Protein AF-A0AAD9MVM0-F1 (afdb_monomer_lite)

Foldseek 3Di:
DDDPDDQDVQVCVVVVLVVVPDDPVVVVVVVVVVVPDDPDDDDPRPPVQWDKAWQFKAQAQPDALLDFPVCQQAWDDDPVHTIHHHPVVVCCVCPVPPFHKKKKKKFWFAQDQDPNDRHDDIDIDMWIPVDIDDQDQCPQLPPADKAHPDPVRQRECDPDRLCVLQSAIGSHYPHTQFGQSAREPDFFDPDQPPDPNDRPRRSNAGGRCRPQNRGTHTNMMTMIMTGD

Organism: NCBI:txid53620

InterPro domains:
  IPR002181 Fibrinogen, alpha/beta/gamma chain, C-terminal globular domain [PF00147] (54-228)
  IPR002181 Fibrinogen, alpha/beta/gamma chain, C-terminal globular domain [PS51406] (1-228)
  IPR002181 Fibrinogen, alpha/beta/gamma chain, C-terminal globular domain [SM00186] (22-228)
  IPR014716 Fibrinogen, alpha/beta/gamma chain, C-terminal globular, subdomain 1 [G3DSA:3.90.215.10] (50-228)
  IPR036056 Fibrinogen-like, C-terminal [SSF56496] (54-227)
  IPR050373 Fibrinogen C-terminal domain-containing protein [PTHR19143] (51-227)

pLDDT: mean 72.7, std 20.44, range [27.19, 97.56]

Secondary structure (DSSP, 8-state):
----PPPPHHHHHHHHHHHHS--HHHHHHHHHHGGGS-S-PPPTTSGGGSPPEEEEEESSSSS----BHHHHHS-EE-TTSSEE--HHHHHHHHHTT---EEEEEEEEEPPEEETTEEESPPPEEEEEETS--SS---GGGTTPPPB-BSGGG--SSSSS-HHHHHT--B--BSB-SEETTSBTT-PPPSS--EETTEE-----B-EEHHHH-SS--EEEEEEEEEE-

Radius of gyration: 20.1 Å; chains: 1; bounding box: 71×42×37 Å

Sequence (228 aa):
MDQTEDVSPTVTVFLHWINSNRTRQDKKKRLRSQKRLCNTCPSTRNHLIFTIEVILRRIDDSVTFDRSWKDYLSMFGSLNGNLWMGLEFIHKVTTQMGLDYEMRIDMRSFPRLINNSFIGPIEEGYAKYRNFSVGDSMEKNNGMEFTANGTEYDHDLTSINCAEVFRAPWWYAVGSESRPTGQYGIAVPDQEGYLDGVYTTFQGGIMWKTYLGNDEHPRILEMKIRPQ

Structure (mmCIF, N/CA/C/O backbone):
data_AF-A0AAD9MVM0-F1
#
_entry.id   AF-A0AAD9MVM0-F1
#
loop_
_atom_site.group_PDB
_atom_site.id
_atom_site.type_symbol
_atom_site.label_atom_id
_atom_site.label_alt_id
_atom_site.label_comp_id
_atom_site.label_asym_id
_atom_site.label_entity_id
_atom_site.label_seq_id
_atom_site.pdbx_PDB_ins_code
_atom_site.Cartn_x
_atom_site.Cartn_y
_atom_site.Cartn_z
_atom_site.occupancy
_atom_site.B_iso_or_equiv
_atom_site.auth_seq_id
_atom_site.auth_comp_id
_atom_site.auth_asym_id
_atom_site.auth_atom_id
_atom_site.pdbx_PDB_model_num
ATOM 1 N N . MET A 1 1 ? -49.361 1.025 17.595 1.00 32.22 1 MET A N 1
ATOM 2 C CA . MET A 1 1 ? -48.026 1.607 17.831 1.00 32.22 1 MET A CA 1
ATOM 3 C C . MET A 1 1 ? -47.056 0.770 17.036 1.00 32.22 1 MET A C 1
ATOM 5 O O . MET A 1 1 ? -46.708 -0.318 17.467 1.00 32.22 1 MET A O 1
ATOM 9 N N . ASP A 1 2 ? -46.775 1.224 15.823 1.00 30.77 2 ASP A N 1
ATOM 10 C CA . ASP A 1 2 ? -45.840 0.589 14.902 1.00 30.77 2 ASP A CA 1
ATOM 11 C C . ASP A 1 2 ? -44.467 1.210 15.180 1.00 30.77 2 ASP A C 1
ATOM 13 O O . ASP A 1 2 ? -44.308 2.425 15.049 1.00 30.77 2 ASP A O 1
ATOM 17 N N . GLN A 1 3 ? -43.528 0.421 15.703 1.00 27.19 3 GLN A N 1
ATOM 18 C CA . GLN A 1 3 ? -42.155 0.870 15.918 1.00 27.19 3 GLN A CA 1
ATOM 19 C C . GLN A 1 3 ? -41.356 0.521 14.667 1.00 27.19 3 GLN A C 1
ATOM 21 O O . GLN A 1 3 ? -40.877 -0.598 14.498 1.00 27.19 3 GLN A O 1
ATOM 26 N N . THR A 1 4 ? -41.215 1.502 13.783 1.00 29.30 4 THR A N 1
ATOM 27 C CA . THR A 1 4 ? -40.168 1.519 12.765 1.00 29.30 4 THR A CA 1
ATOM 28 C C . THR A 1 4 ? -38.815 1.558 13.481 1.00 29.30 4 THR A C 1
ATOM 30 O O . THR A 1 4 ? -38.376 2.620 13.916 1.00 29.30 4 THR A O 1
ATOM 33 N N . GLU A 1 5 ? -38.185 0.397 13.677 1.00 33.38 5 GLU A N 1
ATOM 34 C CA . GLU A 1 5 ? -36.827 0.311 14.222 1.00 33.38 5 GLU A CA 1
ATOM 35 C C . GLU A 1 5 ? -35.822 0.856 13.200 1.00 33.38 5 GLU A C 1
ATOM 37 O O . GLU A 1 5 ? -35.669 0.327 12.095 1.00 33.38 5 GLU A O 1
ATOM 42 N N . ASP A 1 6 ? -35.154 1.932 13.602 1.00 30.81 6 ASP A N 1
ATOM 43 C CA . ASP A 1 6 ? -34.184 2.689 12.826 1.00 30.81 6 ASP A CA 1
ATOM 44 C C . ASP A 1 6 ? -32.970 1.814 12.465 1.00 30.81 6 ASP A C 1
ATOM 46 O O . ASP A 1 6 ? -32.315 1.207 13.319 1.00 30.81 6 ASP A O 1
ATOM 50 N N . VAL A 1 7 ? -32.677 1.709 11.170 1.00 35.12 7 VAL A N 1
ATOM 51 C CA . VAL A 1 7 ? -31.516 0.969 10.669 1.00 35.12 7 VAL A CA 1
ATOM 52 C C . VAL A 1 7 ? -30.267 1.770 11.021 1.00 35.12 7 VAL A C 1
ATOM 54 O O . VAL A 1 7 ? -30.140 2.919 10.609 1.00 35.12 7 VAL A O 1
ATOM 57 N N . SER A 1 8 ? -29.311 1.162 11.732 1.00 38.28 8 SER A N 1
ATOM 58 C CA . SER A 1 8 ? -28.020 1.805 12.007 1.00 38.28 8 SER A CA 1
ATOM 59 C C . SER A 1 8 ? -27.387 2.305 10.691 1.00 38.28 8 SER A C 1
ATOM 61 O O . SER A 1 8 ? -27.177 1.489 9.780 1.00 38.28 8 SER A O 1
ATOM 63 N N . PRO A 1 9 ? -27.058 3.610 10.563 1.00 41.50 9 PRO A N 1
ATOM 64 C CA . PRO A 1 9 ? -26.490 4.197 9.341 1.00 41.50 9 PRO A CA 1
ATOM 65 C C . PRO A 1 9 ? -25.257 3.432 8.822 1.00 41.50 9 PRO A C 1
ATOM 67 O O . PRO A 1 9 ? -25.002 3.360 7.620 1.00 41.50 9 PRO A O 1
ATOM 70 N N . THR A 1 10 ? -24.546 2.789 9.747 1.00 44.53 10 THR A N 1
ATOM 71 C CA . THR A 1 10 ? -23.327 1.987 9.612 1.00 44.53 10 THR A CA 1
ATOM 72 C C . THR A 1 10 ? -23.457 0.807 8.639 1.00 44.53 10 THR A C 1
ATOM 74 O O . THR A 1 10 ? -22.593 0.6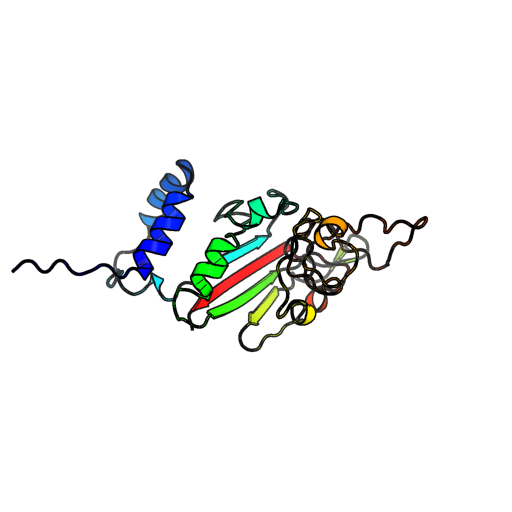00 7.788 1.00 44.53 10 THR A O 1
ATOM 77 N N . VAL A 1 11 ? -24.551 0.041 8.713 1.00 42.47 11 VAL A N 1
ATOM 78 C CA . VAL A 1 11 ? -24.767 -1.159 7.875 1.00 42.47 11 VAL A CA 1
ATOM 79 C C . VAL A 1 11 ? -25.263 -0.777 6.483 1.00 42.47 11 VAL A C 1
ATOM 81 O O . VAL A 1 11 ? -24.893 -1.395 5.478 1.00 42.47 11 VAL A O 1
ATOM 84 N N . THR A 1 12 ? -26.075 0.277 6.423 1.00 45.50 12 THR A N 1
ATOM 85 C CA . THR A 1 12 ? -26.636 0.790 5.178 1.00 45.50 12 THR A CA 1
ATOM 86 C C . THR A 1 12 ? -25.529 1.316 4.276 1.00 45.50 12 THR A C 1
ATOM 88 O O . THR A 1 12 ? -25.517 0.973 3.103 1.00 45.50 12 THR A O 1
ATOM 91 N N . VAL A 1 13 ? -24.545 2.051 4.800 1.00 51.22 13 VAL A N 1
ATOM 92 C CA . VAL A 1 13 ? -23.475 2.658 3.990 1.00 51.22 13 VAL A CA 1
ATOM 93 C C . VAL A 1 13 ? -22.556 1.625 3.329 1.00 51.22 13 VAL A C 1
ATOM 95 O O . VAL A 1 13 ? -22.299 1.737 2.131 1.00 51.22 13 VAL A O 1
ATOM 98 N N . PHE A 1 14 ? -22.093 0.607 4.060 1.00 49.62 14 PHE A N 1
ATOM 99 C CA . PHE A 1 14 ? -21.194 -0.419 3.515 1.00 49.62 14 PHE A CA 1
ATOM 100 C C . PHE A 1 14 ? -21.884 -1.266 2.438 1.00 49.62 14 PHE A C 1
ATOM 102 O O . PHE A 1 14 ? -21.369 -1.439 1.331 1.00 49.62 14 PHE A O 1
ATOM 109 N N . LEU A 1 15 ? -23.100 -1.745 2.719 1.00 49.34 15 LEU A N 1
ATOM 110 C CA . LEU A 1 15 ? -23.877 -2.508 1.745 1.00 49.34 15 LEU A CA 1
ATOM 111 C C . LEU A 1 15 ? -24.325 -1.640 0.567 1.00 49.34 15 LEU A C 1
ATOM 113 O O . LEU A 1 15 ? -24.348 -2.134 -0.558 1.00 49.34 15 LEU A O 1
ATOM 117 N N . HIS A 1 16 ? -24.661 -0.368 0.789 1.00 50.88 16 HIS A N 1
ATOM 118 C CA . HIS A 1 16 ? -25.059 0.556 -0.270 1.00 50.88 16 HIS A CA 1
ATOM 119 C C . HIS A 1 16 ? -23.887 0.884 -1.199 1.00 50.88 16 HIS A C 1
ATOM 121 O O . HIS A 1 16 ? -24.051 0.738 -2.405 1.00 50.88 16 HIS A O 1
ATOM 127 N N . TRP A 1 17 ? -22.700 1.195 -0.666 1.00 53.53 17 TRP A N 1
ATOM 128 C CA . TRP A 1 17 ? -21.491 1.468 -1.456 1.00 53.53 17 TRP A CA 1
ATOM 129 C C . TRP A 1 17 ? -21.030 0.237 -2.256 1.00 53.53 17 TRP A C 1
ATOM 131 O O . TRP A 1 17 ? -20.756 0.306 -3.455 1.00 53.53 17 TRP A O 1
ATOM 141 N N . ILE A 1 18 ? -21.048 -0.947 -1.633 1.00 50.97 18 ILE A N 1
ATOM 142 C CA . ILE A 1 18 ? -20.772 -2.206 -2.337 1.00 50.97 18 ILE A CA 1
ATOM 143 C C . ILE A 1 18 ? -21.817 -2.469 -3.432 1.00 50.97 18 ILE A C 1
ATOM 145 O O . ILE A 1 18 ? -21.496 -3.013 -4.488 1.00 50.97 18 ILE A O 1
ATOM 149 N N . ASN A 1 19 ? -23.087 -2.138 -3.197 1.00 50.22 19 ASN A N 1
ATOM 150 C CA . ASN A 1 19 ? -24.153 -2.388 -4.166 1.00 50.22 19 ASN A CA 1
ATOM 151 C C . ASN A 1 19 ? -24.208 -1.353 -5.298 1.00 50.22 19 ASN A C 1
ATOM 153 O O . ASN A 1 19 ? -24.662 -1.721 -6.393 1.00 50.22 19 ASN A O 1
ATOM 157 N N . SER A 1 20 ? -23.743 -0.122 -5.059 1.00 51.06 20 SER A N 1
ATOM 158 C CA . SER A 1 20 ? -23.632 0.950 -6.052 1.00 51.06 20 SER A CA 1
ATOM 159 C C . SER A 1 20 ? -22.469 0.724 -7.019 1.00 51.06 20 SER A C 1
ATOM 161 O O . SER A 1 20 ? -22.615 1.029 -8.196 1.00 51.06 20 SER A O 1
ATOM 163 N N . ASN A 1 21 ? -21.383 0.079 -6.574 1.00 49.81 21 ASN A N 1
ATOM 164 C CA . ASN A 1 21 ? -20.181 -0.164 -7.389 1.00 49.81 21 ASN A CA 1
ATOM 165 C C . ASN A 1 21 ? -20.103 -1.567 -8.033 1.00 49.81 21 ASN A C 1
ATOM 167 O O . ASN A 1 21 ? -19.068 -1.961 -8.566 1.00 49.81 21 ASN A O 1
ATOM 171 N N . ARG A 1 22 ? -21.187 -2.359 -8.007 1.00 57.56 22 ARG A N 1
ATOM 172 C CA . ARG A 1 22 ? -21.218 -3.731 -8.560 1.00 57.56 22 ARG A CA 1
ATOM 173 C C . ARG A 1 22 ? -21.711 -3.807 -10.001 1.00 57.56 22 ARG A C 1
ATOM 175 O O . ARG A 1 22 ? -22.807 -3.336 -10.315 1.00 57.56 22 ARG A O 1
ATOM 182 N N . THR A 1 23 ? -21.025 -4.609 -10.817 1.00 53.62 23 THR A N 1
ATOM 183 C CA . THR A 1 23 ? -21.547 -5.054 -12.116 1.00 53.62 23 THR A CA 1
ATOM 184 C C . THR A 1 23 ? -22.689 -6.076 -11.949 1.00 53.62 23 THR A C 1
ATOM 186 O O . THR A 1 23 ? -22.822 -6.759 -10.926 1.00 53.62 23 THR A O 1
ATOM 189 N N . ARG A 1 24 ? -23.553 -6.219 -12.967 1.00 48.53 24 ARG A N 1
ATOM 190 C CA . ARG A 1 24 ? -24.685 -7.178 -12.960 1.00 48.53 24 ARG A CA 1
ATOM 191 C C . ARG A 1 24 ? -24.251 -8.644 -12.769 1.00 48.53 24 ARG A C 1
ATOM 193 O O . ARG A 1 24 ? -25.063 -9.448 -12.308 1.00 48.53 24 ARG A O 1
ATOM 200 N N . GLN A 1 25 ? -23.015 -9.007 -13.121 1.00 45.22 25 GLN A N 1
ATOM 201 C CA . GLN A 1 25 ? -22.513 -10.383 -13.024 1.00 45.22 25 GLN A CA 1
ATOM 202 C C . GLN A 1 25 ? -22.081 -10.754 -11.595 1.00 45.22 25 GLN A C 1
ATOM 204 O O . GLN A 1 25 ? -22.394 -11.856 -11.133 1.00 45.22 25 GLN A O 1
ATOM 209 N N . ASP A 1 26 ? -21.493 -9.814 -10.851 1.00 48.41 26 ASP A N 1
ATOM 210 C CA . ASP A 1 26 ? -21.074 -10.021 -9.455 1.00 48.41 26 ASP A CA 1
ATOM 211 C C . ASP A 1 26 ? -22.268 -10.248 -8.521 1.00 48.41 26 ASP A C 1
ATOM 213 O O . ASP A 1 26 ? -22.225 -11.082 -7.611 1.00 48.41 26 ASP A O 1
ATOM 217 N N . LYS A 1 27 ? -23.394 -9.581 -8.815 1.00 47.53 27 LYS A N 1
ATOM 218 C CA . LYS A 1 27 ? -24.667 -9.762 -8.098 1.00 47.53 27 LYS A CA 1
ATOM 219 C C . LYS A 1 27 ? -25.191 -11.206 -8.211 1.00 47.53 27 LYS A C 1
ATOM 221 O O . LYS A 1 27 ? -25.717 -11.739 -7.237 1.00 47.53 27 LYS A O 1
ATOM 226 N N . LYS A 1 28 ? -25.008 -11.881 -9.357 1.00 44.03 28 LYS A N 1
ATOM 227 C CA . LYS A 1 28 ? -25.513 -13.252 -9.597 1.00 44.03 28 LYS A CA 1
ATOM 228 C C . LYS A 1 28 ? -24.638 -14.356 -8.994 1.00 44.03 28 LYS A C 1
ATOM 230 O O . LYS A 1 28 ? -25.180 -15.380 -8.575 1.00 44.03 28 LYS A O 1
ATOM 235 N N . LYS A 1 29 ? -23.312 -14.176 -8.923 1.00 47.94 29 LYS A N 1
ATOM 236 C CA . LYS A 1 29 ? -22.396 -15.190 -8.355 1.00 47.94 29 LYS A CA 1
ATOM 237 C C . LYS A 1 29 ? -22.582 -15.366 -6.841 1.00 47.94 29 LYS A C 1
ATOM 239 O O . LYS A 1 29 ? -22.600 -16.501 -6.370 1.00 47.94 29 LYS A O 1
ATOM 244 N N . ARG A 1 30 ? -22.831 -14.283 -6.092 1.00 46.09 30 ARG A N 1
ATOM 245 C CA . ARG A 1 30 ? -23.050 -14.341 -4.630 1.00 46.09 30 ARG A CA 1
ATOM 246 C C . ARG A 1 30 ? -24.391 -14.973 -4.227 1.00 46.09 30 ARG A C 1
ATOM 248 O O . ARG A 1 30 ? -24.446 -15.719 -3.255 1.00 46.09 30 ARG A O 1
ATOM 255 N N . LEU A 1 31 ? -25.450 -14.769 -5.016 1.00 37.97 31 LEU A N 1
ATOM 256 C CA . LEU A 1 31 ? -26.755 -15.419 -4.800 1.00 37.97 31 LEU A CA 1
ATOM 257 C C . LEU A 1 31 ? -26.693 -16.954 -4.922 1.00 37.97 31 LEU A C 1
ATOM 259 O O . LEU A 1 31 ? -27.524 -17.650 -4.341 1.00 37.97 31 LEU A O 1
ATOM 263 N N . ARG A 1 32 ? -25.709 -17.496 -5.655 1.00 37.56 32 ARG A N 1
ATOM 264 C CA . ARG A 1 32 ? -25.480 -18.946 -5.761 1.00 37.56 32 ARG A CA 1
ATOM 265 C C . ARG A 1 32 ? -24.601 -19.497 -4.635 1.00 37.56 32 ARG A C 1
ATOM 267 O O . ARG A 1 32 ? -24.857 -20.613 -4.196 1.00 37.56 32 ARG A O 1
ATOM 274 N N . SER A 1 33 ? -23.621 -18.736 -4.138 1.00 37.78 33 SER A N 1
ATOM 275 C CA . SER A 1 33 ? -22.744 -19.184 -3.044 1.00 37.78 33 SER A CA 1
ATOM 276 C C . SER A 1 33 ? -23.384 -19.068 -1.655 1.00 37.78 33 SER A C 1
ATOM 278 O O . SER A 1 33 ? -23.131 -19.915 -0.806 1.00 37.78 33 SER A O 1
ATOM 280 N N . GLN A 1 34 ? -24.285 -18.104 -1.430 1.00 38.94 34 GLN A N 1
ATOM 281 C CA . GLN A 1 34 ? -25.003 -17.964 -0.151 1.00 38.94 34 GLN A CA 1
ATOM 282 C C . GLN A 1 34 ? -26.106 -19.016 0.074 1.00 38.94 34 GLN A C 1
ATOM 284 O O . GLN A 1 34 ? -26.584 -19.162 1.192 1.00 38.94 34 GLN A O 1
ATOM 289 N N . LYS A 1 35 ? -26.502 -19.787 -0.950 1.00 35.06 35 LYS A N 1
ATOM 290 C CA . LYS A 1 35 ? -27.559 -20.812 -0.837 1.00 35.06 35 LYS A CA 1
ATOM 291 C C . LYS A 1 35 ? -27.098 -22.169 -0.283 1.00 35.06 35 LYS A C 1
ATOM 293 O O . LYS A 1 35 ? -27.925 -23.070 -0.193 1.00 35.06 35 LYS A O 1
ATOM 298 N N . ARG A 1 36 ? -25.816 -22.357 0.062 1.00 38.00 36 ARG A N 1
ATOM 299 C CA . ARG A 1 36 ? -25.297 -23.665 0.526 1.00 38.00 36 ARG A CA 1
ATOM 300 C C . ARG A 1 36 ? -24.706 -23.706 1.937 1.00 38.00 36 ARG A C 1
ATOM 302 O O . ARG A 1 36 ? -24.281 -24.777 2.347 1.00 38.00 36 ARG A O 1
ATOM 309 N N . LEU A 1 37 ? -24.717 -22.618 2.704 1.00 41.31 37 LEU A N 1
ATOM 310 C CA . LEU A 1 37 ? -24.185 -22.612 4.073 1.00 41.31 37 LEU A CA 1
ATOM 311 C C . LEU A 1 37 ? -25.028 -21.700 4.977 1.00 41.31 37 LEU A C 1
ATOM 313 O O . LEU A 1 37 ? -24.847 -20.490 4.923 1.00 41.31 37 LEU A O 1
ATOM 317 N N . CYS A 1 38 ? -25.959 -22.285 5.745 1.00 37.12 38 CYS A N 1
ATOM 318 C CA . CYS A 1 38 ? -26.324 -21.916 7.130 1.00 37.12 38 CYS A CA 1
ATOM 319 C C . CYS A 1 38 ? -27.696 -22.499 7.509 1.00 37.12 38 CYS A C 1
ATOM 321 O O . CYS A 1 38 ? -28.721 -21.966 7.096 1.00 37.12 38 CYS A O 1
ATOM 323 N N . ASN A 1 39 ? -27.720 -23.535 8.357 1.00 33.22 39 ASN A N 1
ATOM 324 C CA . ASN A 1 39 ? -28.944 -23.996 9.035 1.00 33.22 39 ASN A CA 1
ATOM 325 C C . ASN A 1 39 ? -29.062 -23.495 10.486 1.00 33.22 39 ASN A C 1
ATOM 327 O O . ASN A 1 39 ? -29.985 -23.887 11.187 1.00 33.22 39 ASN A O 1
ATOM 331 N N . THR A 1 40 ? -28.190 -22.588 10.934 1.00 39.41 40 THR A N 1
ATOM 332 C CA . THR A 1 40 ? -28.322 -21.894 12.226 1.00 39.41 40 THR A CA 1
ATOM 333 C C . THR A 1 40 ? -27.664 -20.514 12.133 1.00 39.41 40 THR A C 1
ATOM 335 O O . THR A 1 40 ? -26.470 -20.379 12.385 1.00 39.41 40 THR A O 1
ATOM 338 N N . CYS A 1 41 ? -28.416 -19.482 11.741 1.00 36.38 41 CYS A N 1
ATOM 339 C CA . CYS A 1 41 ? -27.973 -18.088 11.870 1.00 36.38 41 CYS A CA 1
ATOM 340 C C . CYS A 1 41 ? -28.565 -17.480 13.152 1.00 36.38 41 CYS A C 1
ATOM 342 O O . CYS A 1 41 ? -29.785 -17.317 13.212 1.00 36.38 41 CYS A O 1
ATOM 344 N N . PRO A 1 42 ? -27.750 -17.078 14.145 1.00 35.94 42 PRO A N 1
ATOM 345 C CA . PRO A 1 42 ? -28.134 -16.027 15.080 1.00 35.94 42 PRO A CA 1
ATOM 346 C C . PRO A 1 42 ? -28.240 -14.688 14.325 1.00 35.94 42 PRO A C 1
ATOM 348 O O . PRO A 1 42 ? -27.635 -14.511 13.267 1.00 35.94 42 PRO A O 1
ATOM 351 N N . SER A 1 43 ? -29.047 -13.760 14.839 1.00 39.66 43 SER A N 1
ATOM 352 C CA . SER A 1 43 ? -29.488 -12.544 14.143 1.00 39.66 43 SER A CA 1
ATOM 353 C C . SER A 1 43 ? -28.353 -11.704 13.522 1.00 39.66 43 SER A C 1
ATOM 355 O O . SER A 1 43 ? -27.330 -11.394 14.129 1.00 39.66 43 SER A O 1
ATOM 357 N N . THR A 1 44 ? -28.566 -11.274 12.278 1.00 45.16 44 THR A N 1
ATOM 358 C CA . THR A 1 44 ? -27.619 -10.574 11.390 1.00 45.16 44 THR A CA 1
ATOM 359 C C . THR A 1 44 ? -27.311 -9.115 11.765 1.00 45.16 44 THR A C 1
ATOM 361 O O . THR A 1 44 ? -26.808 -8.372 10.924 1.00 45.16 44 THR A O 1
ATOM 364 N N . ARG A 1 45 ? -27.612 -8.658 12.989 1.00 42.25 45 ARG A N 1
ATOM 365 C CA . ARG A 1 45 ? -27.526 -7.226 13.348 1.00 42.25 45 ARG A CA 1
ATOM 366 C C . ARG A 1 45 ? -26.131 -6.745 13.775 1.00 42.25 45 ARG A C 1
ATOM 368 O O . ARG A 1 45 ? -25.842 -5.576 13.568 1.00 42.25 45 ARG A O 1
ATOM 375 N N . ASN A 1 46 ? -25.238 -7.627 14.238 1.00 40.44 46 ASN A N 1
ATOM 376 C CA . ASN A 1 46 ? -23.919 -7.223 14.770 1.00 40.44 46 ASN A CA 1
ATOM 377 C C . ASN A 1 46 ? -22.703 -7.790 14.013 1.00 40.44 46 ASN A C 1
ATOM 379 O O . ASN A 1 46 ? -21.566 -7.503 14.371 1.00 40.44 46 ASN A O 1
ATOM 383 N N . HIS A 1 47 ? -22.906 -8.593 12.964 1.00 44.94 47 HIS A N 1
ATOM 384 C CA . HIS A 1 47 ? -21.794 -9.270 12.280 1.00 44.94 47 HIS A CA 1
ATOM 385 C C . HIS A 1 47 ? -20.975 -8.367 11.349 1.00 44.94 47 HIS A C 1
ATOM 387 O O . HIS A 1 47 ? -19.815 -8.666 11.108 1.00 44.94 47 HIS A O 1
ATOM 393 N N . LEU A 1 48 ? -21.544 -7.267 10.847 1.00 49.34 48 LEU A N 1
ATOM 394 C CA . LEU A 1 48 ? -20.865 -6.368 9.900 1.00 49.34 48 LEU A CA 1
ATOM 395 C C . LEU A 1 48 ? -19.978 -5.310 10.576 1.00 49.34 48 LEU A C 1
ATOM 397 O O . LEU A 1 48 ? -19.268 -4.594 9.885 1.00 49.34 48 LEU A O 1
ATOM 401 N N . ILE A 1 49 ? -20.016 -5.200 11.907 1.00 53.69 49 ILE A N 1
ATOM 402 C CA . ILE A 1 49 ? -19.257 -4.186 12.661 1.00 53.69 49 ILE A CA 1
ATOM 403 C C . ILE A 1 49 ? -17.827 -4.675 12.976 1.00 53.69 49 ILE A C 1
ATOM 405 O O . ILE A 1 49 ? -16.985 -3.886 13.373 1.00 53.69 49 ILE A O 1
ATOM 409 N N . PHE A 1 50 ? -17.506 -5.953 12.731 1.00 60.06 50 PHE A N 1
ATOM 410 C CA . PHE A 1 50 ? -16.195 -6.540 13.057 1.00 60.06 50 PHE A CA 1
ATOM 411 C C . PHE A 1 50 ? -15.569 -7.358 11.913 1.00 60.06 50 PHE A C 1
ATOM 413 O O . PHE A 1 50 ? -14.691 -8.193 12.151 1.00 60.06 50 PHE A O 1
ATOM 420 N N . THR A 1 51 ? -16.011 -7.169 10.665 1.00 74.06 51 THR A N 1
ATOM 421 C CA . THR A 1 51 ? -15.425 -7.881 9.521 1.00 74.06 51 THR A CA 1
ATOM 422 C C . THR A 1 51 ? -14.066 -7.308 9.135 1.00 74.06 51 THR A C 1
ATOM 424 O O . THR A 1 51 ? -13.823 -6.106 9.198 1.00 74.06 51 THR A O 1
ATOM 427 N N . ILE A 1 52 ? -13.158 -8.203 8.745 1.00 79.62 52 ILE A N 1
ATOM 428 C CA . ILE A 1 52 ? -11.900 -7.830 8.102 1.00 79.62 52 ILE A CA 1
ATOM 429 C C . ILE A 1 52 ? -12.208 -7.483 6.650 1.00 79.62 52 ILE A C 1
ATOM 431 O O . ILE A 1 52 ? -12.693 -8.336 5.905 1.00 79.62 52 ILE A O 1
ATOM 435 N N . GLU A 1 53 ? -11.867 -6.266 6.246 1.00 89.88 53 GLU A N 1
ATOM 436 C CA . GLU A 1 53 ? -12.046 -5.779 4.883 1.00 89.88 53 GLU A CA 1
ATOM 437 C C . GLU A 1 53 ? -10.711 -5.763 4.146 1.00 89.88 53 GLU A C 1
ATOM 439 O O . GLU A 1 53 ? -9.738 -5.191 4.629 1.00 89.88 53 GLU A O 1
ATOM 444 N N . VAL A 1 54 ? -10.650 -6.389 2.969 1.00 93.38 54 VAL A N 1
ATOM 445 C CA . VAL A 1 54 ? -9.464 -6.343 2.100 1.00 93.38 54 VAL A CA 1
ATOM 446 C C . VAL A 1 54 ? -9.495 -5.041 1.309 1.00 93.38 54 VAL A C 1
ATOM 448 O O . VAL A 1 54 ? -10.425 -4.818 0.536 1.00 93.38 54 VAL A O 1
ATOM 451 N N . ILE A 1 55 ? -8.476 -4.199 1.483 1.00 95.62 55 ILE A N 1
ATOM 452 C CA . ILE A 1 55 ? -8.377 -2.895 0.812 1.00 95.62 55 ILE A CA 1
ATOM 453 C C . ILE A 1 55 ? -7.438 -2.913 -0.397 1.00 95.62 55 ILE A C 1
ATOM 455 O O . ILE A 1 55 ? -7.637 -2.148 -1.339 1.00 95.62 55 ILE A O 1
ATOM 459 N N . LEU A 1 56 ? -6.458 -3.819 -0.401 1.00 97.12 56 LEU A N 1
ATOM 460 C CA . LEU A 1 56 ? -5.559 -4.063 -1.525 1.00 97.12 56 LEU A CA 1
ATOM 461 C C . LEU A 1 56 ? -5.274 -5.564 -1.620 1.00 97.12 56 LEU A C 1
ATOM 463 O O . LEU A 1 56 ? -4.991 -6.203 -0.607 1.00 97.12 56 LEU A O 1
ATOM 467 N N . ARG A 1 57 ? -5.332 -6.132 -2.828 1.00 97.19 57 ARG A N 1
ATOM 468 C CA . ARG A 1 57 ? -4.886 -7.502 -3.121 1.00 97.19 57 ARG A CA 1
ATOM 469 C C . ARG A 1 57 ? -4.090 -7.539 -4.415 1.00 97.19 57 ARG A C 1
ATOM 471 O O . ARG A 1 57 ? -4.581 -7.056 -5.435 1.00 97.19 57 ARG A O 1
ATOM 478 N N . ARG A 1 58 ? -2.933 -8.203 -4.373 1.00 96.00 58 ARG A N 1
ATOM 479 C CA . ARG A 1 58 ? -2.095 -8.573 -5.519 1.00 96.00 58 ARG A CA 1
ATOM 480 C C . ARG A 1 58 ? -1.897 -10.085 -5.546 1.00 96.00 58 ARG A C 1
ATOM 482 O O . ARG A 1 58 ? -1.473 -10.645 -4.539 1.00 96.00 58 ARG A O 1
ATOM 489 N N . ILE A 1 59 ? -2.232 -10.732 -6.659 1.00 94.06 59 ILE A N 1
ATOM 490 C CA . ILE A 1 59 ? -2.097 -12.191 -6.852 1.00 94.06 59 ILE A CA 1
ATOM 491 C C . ILE A 1 59 ? -1.557 -12.588 -8.231 1.00 94.06 59 ILE A C 1
ATOM 493 O O . ILE A 1 59 ? -1.113 -13.721 -8.399 1.00 94.06 59 ILE A O 1
ATOM 497 N N . ASP A 1 60 ? -1.659 -11.690 -9.212 1.00 91.56 60 ASP A N 1
ATOM 498 C CA . ASP A 1 60 ? -1.190 -11.855 -10.588 1.00 91.56 60 ASP A CA 1
ATOM 499 C C . ASP A 1 60 ? -1.128 -10.479 -11.292 1.00 91.56 60 ASP A C 1
ATOM 501 O O . ASP A 1 60 ? -1.366 -9.434 -10.676 1.00 91.56 60 ASP A O 1
ATOM 505 N N . ASP A 1 61 ? -0.825 -10.475 -12.588 1.00 91.31 61 ASP A N 1
ATOM 506 C CA . ASP A 1 61 ? -0.696 -9.298 -13.452 1.00 91.31 61 ASP A CA 1
ATOM 507 C C . ASP A 1 61 ? -1.998 -8.895 -14.179 1.00 91.31 61 ASP A C 1
ATOM 509 O O . ASP A 1 61 ? -1.991 -7.975 -14.996 1.00 91.31 61 ASP A O 1
ATOM 513 N N . SER A 1 62 ? -3.146 -9.512 -13.861 1.00 94.62 62 SER A N 1
ATOM 514 C CA . SER A 1 62 ? -4.418 -9.296 -14.581 1.00 94.62 62 SER A CA 1
ATOM 515 C C . SER A 1 62 ? -4.997 -7.878 -14.473 1.00 94.62 62 SER A C 1
ATOM 517 O O . SER A 1 62 ? -5.914 -7.518 -15.215 1.00 94.62 62 SER A O 1
ATOM 519 N N . VAL A 1 63 ? -4.499 -7.067 -13.536 1.00 95.00 63 VAL A N 1
ATOM 520 C CA . VAL A 1 63 ? -4.925 -5.681 -13.318 1.00 95.00 63 VAL A CA 1
ATOM 521 C C . VAL A 1 63 ? -3.689 -4.802 -13.176 1.00 95.00 63 VAL A C 1
ATOM 523 O O . VAL A 1 63 ? -2.889 -4.998 -12.263 1.00 95.00 63 VAL A O 1
ATOM 526 N N . THR A 1 64 ? -3.568 -3.786 -14.035 1.00 92.81 64 THR A N 1
ATOM 527 C CA . THR A 1 64 ? -2.556 -2.736 -13.853 1.00 92.81 64 THR A CA 1
ATOM 528 C C . THR A 1 64 ? -2.894 -1.856 -12.647 1.00 92.81 64 THR A C 1
ATOM 530 O O . THR A 1 64 ? -4.051 -1.454 -12.480 1.00 92.81 64 THR A O 1
ATOM 533 N N . PHE A 1 65 ? -1.886 -1.569 -11.822 1.00 94.81 65 PHE A N 1
ATOM 534 C CA . PHE A 1 65 ? -1.940 -0.622 -10.700 1.00 94.81 65 PHE A CA 1
ATOM 535 C C . PHE A 1 65 ? -1.250 0.708 -11.034 1.00 94.81 65 PHE A C 1
ATOM 537 O O . PHE A 1 65 ? -1.395 1.670 -10.285 1.00 94.81 65 PHE A O 1
ATOM 544 N N . ASP A 1 66 ? -0.573 0.793 -12.178 1.00 92.00 66 ASP A N 1
ATOM 545 C CA . ASP A 1 66 ? -0.062 2.045 -12.726 1.00 92.00 66 ASP A CA 1
ATOM 546 C C . ASP A 1 66 ? -1.235 2.843 -13.314 1.00 92.00 66 ASP A C 1
ATOM 548 O O . ASP A 1 66 ? -1.662 2.610 -14.450 1.00 92.00 66 ASP A O 1
ATOM 552 N N . ARG A 1 67 ? -1.856 3.681 -12.481 1.00 91.94 67 ARG A N 1
ATOM 553 C CA . ARG A 1 67 ? -3.101 4.398 -12.786 1.00 91.94 67 ARG A CA 1
ATOM 554 C C . ARG A 1 67 ? -3.055 5.829 -12.268 1.00 91.94 67 ARG A C 1
ATOM 556 O O . ARG A 1 67 ? -2.234 6.174 -11.423 1.00 91.94 67 ARG A O 1
ATOM 563 N N . SER A 1 68 ? -3.978 6.648 -12.761 1.00 91.44 68 SER A N 1
ATOM 564 C CA . SER A 1 68 ? -4.110 8.042 -12.337 1.00 91.44 68 SER A CA 1
ATOM 565 C C . SER A 1 68 ? -4.627 8.164 -10.900 1.00 91.44 68 SER A C 1
ATOM 567 O O . SER A 1 68 ? -5.308 7.265 -10.399 1.00 91.44 68 SER A O 1
ATOM 569 N N . TRP A 1 69 ? -4.399 9.318 -10.264 1.00 91.19 69 TRP A N 1
ATOM 570 C CA . TRP A 1 69 ? -4.999 9.663 -8.966 1.00 91.19 69 TRP A CA 1
ATOM 571 C C . TRP A 1 69 ? -6.514 9.414 -8.929 1.00 91.19 69 TRP A C 1
ATOM 573 O O . TRP A 1 69 ? -7.041 8.792 -8.006 1.00 91.19 69 TRP A O 1
ATOM 583 N N . LYS A 1 70 ? -7.221 9.847 -9.981 1.00 92.56 70 LYS A N 1
ATOM 584 C CA . LYS A 1 70 ? -8.678 9.721 -10.088 1.00 92.56 70 LYS A CA 1
ATOM 585 C C . LYS A 1 70 ? -9.144 8.265 -10.035 1.00 92.56 70 LYS A C 1
ATOM 587 O O . LYS A 1 70 ? -10.181 7.986 -9.439 1.00 92.56 70 LYS A O 1
ATOM 592 N N . ASP A 1 71 ? -8.384 7.345 -10.625 1.00 93.44 71 ASP A N 1
ATOM 593 C CA . ASP A 1 71 ? -8.701 5.917 -10.565 1.00 93.44 71 ASP A CA 1
ATOM 594 C C . ASP A 1 71 ? -8.542 5.361 -9.143 1.00 93.44 71 ASP A C 1
ATOM 596 O O . ASP A 1 71 ? -9.316 4.498 -8.739 1.00 93.44 71 ASP A O 1
ATOM 600 N N . TYR A 1 72 ? -7.579 5.876 -8.370 1.00 95.38 72 TYR A N 1
ATOM 601 C CA . TYR A 1 72 ? -7.317 5.459 -6.989 1.00 95.38 72 TYR A CA 1
ATOM 602 C C . TYR A 1 72 ? -8.343 5.975 -5.973 1.00 95.38 72 TYR A C 1
ATOM 604 O O . TYR A 1 72 ? -8.453 5.398 -4.887 1.00 95.38 72 TYR A O 1
ATOM 612 N N . LEU A 1 73 ? -9.135 6.999 -6.308 1.00 93.56 73 LEU A N 1
ATOM 613 C CA . LEU A 1 73 ? -10.244 7.455 -5.459 1.00 93.56 73 LEU A CA 1
ATOM 614 C C . LEU A 1 73 ? -11.314 6.368 -5.288 1.00 93.56 73 LEU A C 1
ATOM 616 O O . LEU A 1 73 ? -11.847 6.181 -4.194 1.00 93.56 73 LEU A O 1
ATOM 620 N N . SER A 1 74 ? -11.583 5.621 -6.360 1.00 94.62 74 SER A N 1
ATOM 621 C CA . SER A 1 74 ? -12.627 4.599 -6.438 1.00 94.62 74 SER A CA 1
ATOM 622 C C . SER A 1 74 ? -12.060 3.178 -6.500 1.00 94.62 74 SER A C 1
ATOM 624 O O . SER A 1 74 ? -10.863 2.949 -6.654 1.00 94.62 74 SER A O 1
ATOM 626 N N . MET A 1 75 ? -12.947 2.192 -6.369 1.00 95.56 75 MET A N 1
ATOM 627 C CA . MET A 1 75 ? -12.576 0.783 -6.482 1.00 95.56 75 MET A CA 1
ATOM 628 C C . MET A 1 75 ? -12.183 0.418 -7.918 1.00 95.56 75 MET A C 1
ATOM 630 O O . MET A 1 75 ? -12.899 0.759 -8.862 1.00 95.56 75 MET A O 1
ATOM 634 N N . PHE A 1 76 ? -11.138 -0.395 -8.076 1.00 96.88 76 PHE A N 1
ATOM 635 C CA . PHE A 1 76 ? -10.846 -1.094 -9.329 1.00 96.88 76 PHE A CA 1
ATOM 636 C C . PHE A 1 76 ? -10.387 -2.539 -9.093 1.00 96.88 76 PHE A C 1
ATOM 638 O O . PHE A 1 76 ? -9.972 -2.925 -7.999 1.00 96.88 76 PHE A O 1
ATOM 645 N N . GLY A 1 77 ? -10.479 -3.359 -10.144 1.00 95.19 77 GLY A N 1
ATOM 646 C CA . GLY A 1 77 ? -10.200 -4.793 -10.078 1.00 95.19 77 GLY A CA 1
ATOM 647 C C . GLY A 1 77 ? -11.435 -5.622 -9.710 1.00 95.19 77 GLY A C 1
ATOM 648 O O . GLY A 1 77 ? -12.544 -5.337 -10.160 1.00 95.19 77 GLY A O 1
ATOM 649 N N . SER A 1 78 ? -11.243 -6.691 -8.937 1.00 92.25 78 SER A N 1
ATOM 650 C CA . SER A 1 78 ? -12.277 -7.673 -8.605 1.00 92.25 78 SER A CA 1
ATOM 651 C C . SER A 1 78 ? -12.150 -8.167 -7.169 1.00 92.25 78 SER A C 1
ATOM 653 O O . SER A 1 78 ? -11.065 -8.500 -6.706 1.00 92.25 78 SER A O 1
ATOM 655 N N . LEU A 1 79 ? -13.286 -8.346 -6.488 1.00 87.75 79 LEU A N 1
ATOM 656 C CA . LEU A 1 79 ? -13.337 -8.879 -5.118 1.00 87.75 79 LEU A CA 1
ATOM 657 C C . LEU A 1 79 ? -12.729 -10.288 -4.979 1.00 87.75 79 LEU A C 1
ATOM 659 O O . LEU A 1 79 ? -12.324 -10.674 -3.883 1.00 87.75 79 LEU A O 1
ATOM 663 N N . ASN A 1 80 ? -12.666 -11.052 -6.076 1.00 89.75 80 ASN A N 1
ATOM 664 C CA . ASN A 1 80 ? -12.081 -12.399 -6.118 1.00 89.75 80 ASN A CA 1
ATOM 665 C C . ASN A 1 80 ? -10.716 -12.446 -6.830 1.00 89.75 80 ASN A C 1
ATOM 667 O O . ASN A 1 80 ? -10.210 -13.535 -7.075 1.00 89.75 80 ASN A O 1
ATOM 671 N N . GLY A 1 81 ? -10.158 -11.295 -7.207 1.00 92.94 81 GLY A N 1
ATOM 672 C CA . GLY A 1 81 ? -8.874 -11.184 -7.895 1.00 92.94 81 GLY A CA 1
ATOM 673 C C . GLY A 1 81 ? -8.061 -10.030 -7.323 1.00 92.94 81 GLY A C 1
ATOM 674 O O . GLY A 1 81 ? -8.237 -9.679 -6.155 1.00 92.94 81 GLY A O 1
ATOM 675 N N . ASN A 1 82 ? -7.205 -9.423 -8.144 1.00 96.50 82 ASN A N 1
ATOM 676 C CA . ASN A 1 82 ? -6.546 -8.174 -7.772 1.00 96.50 82 ASN A CA 1
ATOM 677 C C . ASN A 1 82 ? -7.577 -7.092 -7.447 1.00 96.50 82 ASN A C 1
ATOM 679 O O . ASN A 1 82 ? -8.555 -6.931 -8.180 1.00 96.50 82 ASN A O 1
ATOM 683 N N . LEU A 1 83 ? -7.348 -6.345 -6.373 1.00 96.88 83 LEU A N 1
ATOM 684 C CA . LEU A 1 83 ? -8.307 -5.381 -5.847 1.00 96.88 83 LEU A CA 1
ATOM 685 C C . LEU A 1 83 ? -7.585 -4.145 -5.324 1.00 96.88 83 LEU A C 1
ATOM 687 O O . LEU A 1 83 ? -6.589 -4.270 -4.616 1.00 96.88 83 LEU A O 1
ATOM 691 N N . TRP A 1 84 ? -8.157 -2.982 -5.608 1.00 97.56 84 TRP A N 1
ATOM 692 C CA . TRP A 1 84 ? -7.983 -1.762 -4.833 1.00 97.56 84 TRP A CA 1
ATOM 693 C C . TRP A 1 84 ? -9.362 -1.260 -4.431 1.00 97.56 84 TRP A C 1
ATOM 695 O O . TRP A 1 84 ? -10.240 -1.126 -5.283 1.00 97.56 84 TRP A O 1
ATOM 705 N N . MET A 1 85 ? -9.573 -1.014 -3.142 1.00 95.88 85 MET A N 1
ATOM 706 C CA . MET A 1 85 ? -10.890 -0.651 -2.619 1.00 95.88 85 MET A CA 1
ATOM 707 C C . MET A 1 85 ? -11.232 0.836 -2.808 1.00 95.88 85 MET A C 1
ATOM 709 O O . MET A 1 85 ? -12.407 1.189 -2.804 1.00 95.88 85 MET A O 1
ATOM 713 N N . GLY A 1 86 ? -10.239 1.697 -3.042 1.00 95.19 86 GLY A N 1
ATOM 714 C CA . GLY A 1 86 ? -10.436 3.135 -3.245 1.00 95.19 86 GLY A CA 1
ATOM 715 C C . GLY A 1 86 ? -10.119 3.968 -2.003 1.00 95.19 86 GLY A C 1
ATOM 716 O O . GLY A 1 86 ? -10.509 3.615 -0.887 1.00 95.19 86 GLY A O 1
ATOM 717 N N . LEU A 1 87 ? -9.443 5.102 -2.202 1.00 94.88 87 LEU A N 1
ATOM 718 C CA . LEU A 1 87 ? -9.086 6.044 -1.137 1.00 94.88 87 LEU A CA 1
ATOM 719 C C . LEU A 1 87 ? -10.323 6.627 -0.444 1.00 94.88 87 LEU A C 1
ATOM 721 O O . LEU A 1 87 ? -10.311 6.771 0.775 1.00 94.88 87 LEU A O 1
ATOM 725 N N . GLU A 1 88 ? -11.410 6.895 -1.177 1.00 92.25 88 GLU A N 1
ATOM 726 C CA . GLU A 1 88 ? -12.651 7.415 -0.584 1.00 92.25 88 GLU A CA 1
ATOM 727 C C . GLU A 1 88 ? -13.265 6.423 0.407 1.00 92.25 88 GLU A C 1
ATOM 729 O O . GLU A 1 88 ? -13.723 6.810 1.483 1.00 92.25 88 GLU A O 1
ATOM 734 N N . PHE A 1 89 ? -13.256 5.132 0.059 1.00 89.94 89 PHE A N 1
ATOM 735 C CA . PHE A 1 89 ? -13.739 4.080 0.946 1.00 89.94 89 PHE A CA 1
ATOM 736 C C . PHE A 1 89 ? -12.854 3.966 2.183 1.00 89.94 89 PHE A C 1
ATOM 738 O O . PHE A 1 89 ? -13.373 3.976 3.299 1.00 89.94 89 PHE A O 1
ATOM 745 N N . ILE A 1 90 ? -11.533 3.884 1.984 1.00 91.56 90 ILE A N 1
ATOM 746 C CA . ILE A 1 90 ? -10.566 3.762 3.077 1.00 91.56 90 ILE A CA 1
ATOM 747 C C . ILE A 1 90 ? -10.738 4.940 4.038 1.00 91.56 90 ILE A C 1
ATOM 749 O O . ILE A 1 90 ? -10.989 4.714 5.217 1.00 91.56 90 ILE A O 1
ATOM 753 N N . HIS A 1 91 ? -10.715 6.177 3.531 1.00 88.94 91 HIS A N 1
ATOM 754 C CA . HIS A 1 91 ? -10.886 7.387 4.333 1.00 88.94 91 HIS A CA 1
ATOM 755 C C . HIS A 1 91 ? -12.218 7.399 5.087 1.00 88.94 91 HIS A C 1
ATOM 757 O O . HIS A 1 91 ? -12.250 7.643 6.293 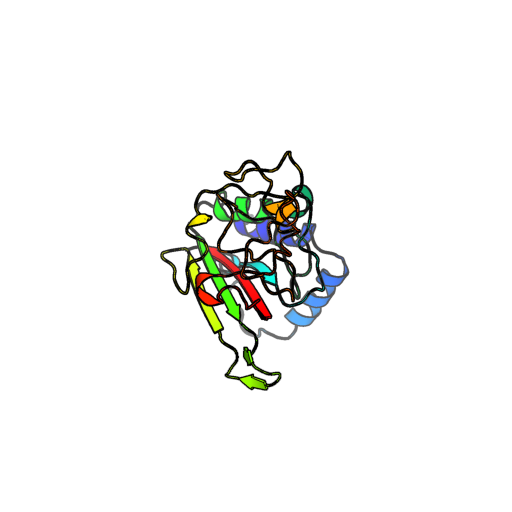1.00 88.94 91 HIS A O 1
ATOM 763 N N . LYS A 1 92 ? -13.330 7.103 4.403 1.00 85.69 92 LYS A N 1
ATOM 764 C CA . LYS A 1 92 ? -14.659 7.085 5.021 1.00 85.69 92 LYS A CA 1
ATOM 765 C C . LYS A 1 92 ? -14.737 6.096 6.179 1.00 85.69 92 LYS A C 1
ATOM 767 O O . LYS A 1 92 ? -15.263 6.433 7.237 1.00 85.69 92 LYS A O 1
ATOM 772 N N . VAL A 1 93 ? -14.220 4.888 5.981 1.00 84.19 93 VAL A N 1
ATOM 773 C CA . VAL A 1 93 ? -14.300 3.813 6.971 1.00 84.19 93 VAL A CA 1
ATOM 774 C C . VAL A 1 93 ? -13.393 4.094 8.168 1.00 84.19 93 VAL A C 1
ATOM 776 O O . VAL A 1 93 ? -13.829 3.900 9.300 1.00 84.19 93 VAL A O 1
ATOM 779 N N . THR A 1 94 ? -12.183 4.614 7.944 1.00 83.06 94 THR A N 1
ATOM 780 C CA . THR A 1 94 ? -11.200 4.837 9.016 1.00 83.06 94 THR A CA 1
ATOM 781 C C . THR A 1 94 ? -11.361 6.156 9.771 1.00 83.06 94 THR A C 1
ATOM 783 O O . THR A 1 94 ? -10.789 6.283 10.847 1.00 83.06 94 THR A O 1
ATOM 786 N N . THR A 1 95 ? -12.126 7.129 9.260 1.00 81.69 95 THR A N 1
ATOM 787 C CA . THR A 1 95 ? -12.269 8.451 9.915 1.00 81.69 95 THR A CA 1
ATOM 788 C C . THR A 1 95 ? -13.702 8.808 10.302 1.00 81.69 95 THR A C 1
ATOM 790 O O . THR A 1 95 ? -13.925 9.397 11.356 1.00 81.69 95 THR A O 1
ATOM 793 N N . GLN A 1 96 ? -14.704 8.440 9.496 1.00 73.50 96 GLN A N 1
ATOM 794 C CA . GLN A 1 96 ? -16.083 8.918 9.692 1.00 73.50 96 GLN A CA 1
ATOM 795 C C . GLN A 1 96 ? -16.914 7.995 10.589 1.00 73.50 96 GLN A C 1
ATOM 797 O O . GLN A 1 96 ? -18.028 8.346 10.971 1.00 73.50 96 GLN A O 1
ATOM 802 N N . MET A 1 97 ? -16.397 6.809 10.919 1.00 70.88 97 MET A N 1
ATOM 803 C CA . MET A 1 97 ? -17.126 5.805 11.700 1.00 70.88 97 MET A CA 1
ATOM 804 C C . MET A 1 97 ? -16.862 5.890 13.209 1.00 70.88 97 MET A C 1
ATOM 806 O O . MET A 1 97 ? -17.515 5.172 13.959 1.00 70.88 97 MET A O 1
ATOM 810 N N . GLY A 1 98 ? -15.940 6.753 13.658 1.00 71.19 98 GLY A N 1
ATOM 811 C CA . GLY A 1 98 ? -15.633 6.945 15.083 1.00 71.19 98 GLY A CA 1
ATOM 812 C C . GLY A 1 98 ? -15.062 5.704 15.781 1.00 71.19 98 GLY A C 1
ATOM 813 O O . GLY A 1 98 ? -15.168 5.591 16.999 1.00 71.19 98 GLY A O 1
ATOM 814 N N . LEU A 1 99 ? -14.503 4.765 15.012 1.00 81.25 99 LEU A N 1
ATOM 815 C CA . LEU A 1 99 ? -13.850 3.552 15.498 1.00 81.25 99 LEU A CA 1
ATOM 816 C C . LEU A 1 99 ? -12.367 3.625 15.160 1.00 81.25 99 LEU A C 1
ATOM 818 O O . LEU A 1 99 ? -12.001 4.043 14.062 1.00 81.25 99 LEU A O 1
ATOM 822 N N . ASP A 1 100 ? -11.533 3.148 16.071 1.00 84.12 100 ASP A N 1
ATOM 823 C CA . ASP A 1 100 ? -10.124 2.909 15.795 1.00 84.12 100 ASP A CA 1
ATOM 824 C C . ASP A 1 100 ? -9.982 1.644 14.927 1.00 84.12 100 ASP A C 1
ATOM 826 O O . ASP A 1 100 ? -10.701 0.663 15.119 1.00 84.12 100 ASP A O 1
ATOM 830 N N . TYR A 1 101 ? -9.046 1.625 13.974 1.00 86.38 101 TYR A N 1
ATOM 831 C CA . TYR A 1 101 ? -8.814 0.478 13.080 1.00 86.38 101 TYR A CA 1
ATOM 832 C C . TYR A 1 101 ? -7.419 -0.135 13.293 1.00 86.38 101 TYR A C 1
ATOM 834 O O . TYR A 1 101 ? -6.483 0.550 13.686 1.00 86.38 101 TYR A O 1
ATOM 842 N N . GLU A 1 102 ? -7.253 -1.443 13.038 1.00 88.06 102 GLU A N 1
ATOM 843 C CA . GLU A 1 102 ? -5.932 -1.982 12.637 1.00 88.06 102 GLU A CA 1
ATOM 844 C C . GLU A 1 102 ? -5.919 -2.171 11.140 1.00 88.06 102 GLU A C 1
ATOM 846 O O . GLU A 1 102 ? -6.926 -2.573 10.557 1.00 88.06 102 GLU A O 1
ATOM 851 N N . MET A 1 103 ? -4.725 -2.036 10.574 1.00 90.38 103 MET A N 1
ATOM 852 C CA . MET A 1 103 ? -4.380 -2.664 9.311 1.00 90.38 103 MET A CA 1
ATOM 853 C C . MET A 1 103 ? -3.640 -3.984 9.558 1.00 90.38 103 MET A C 1
ATOM 855 O O . MET A 1 103 ? -2.900 -4.115 10.527 1.00 90.38 103 MET A O 1
ATOM 859 N N . ARG A 1 104 ? -3.807 -4.967 8.680 1.00 91.12 104 ARG A N 1
ATOM 860 C CA . ARG A 1 104 ? -3.027 -6.201 8.619 1.00 91.12 104 ARG A CA 1
ATOM 861 C C . ARG A 1 104 ? -2.495 -6.386 7.207 1.00 91.12 104 ARG A C 1
ATOM 863 O O . ARG A 1 104 ? -3.227 -6.153 6.249 1.00 91.12 104 ARG A O 1
ATOM 870 N N . ILE A 1 105 ? -1.258 -6.846 7.094 1.00 91.06 105 ILE A N 1
ATOM 871 C CA . ILE A 1 105 ? -0.617 -7.152 5.817 1.00 91.06 105 ILE A CA 1
ATOM 872 C C . ILE A 1 105 ? -0.252 -8.626 5.825 1.00 91.06 105 ILE A C 1
ATOM 874 O O . ILE A 1 105 ? 0.395 -9.074 6.766 1.00 91.06 105 ILE A O 1
ATOM 878 N N . ASP A 1 106 ? -0.711 -9.359 4.813 1.00 91.50 106 ASP A N 1
ATOM 879 C CA . ASP A 1 106 ? -0.387 -10.765 4.577 1.00 91.50 106 ASP A CA 1
ATOM 880 C C . ASP A 1 106 ? 0.444 -10.869 3.296 1.00 91.50 106 ASP A C 1
ATOM 882 O O . ASP A 1 106 ? 0.051 -10.337 2.254 1.00 91.50 106 ASP A O 1
ATOM 886 N N . MET A 1 107 ? 1.577 -11.560 3.367 1.00 90.50 107 MET A N 1
ATOM 887 C CA . MET A 1 107 ? 2.501 -11.748 2.252 1.00 90.50 107 MET A CA 1
ATOM 888 C C . MET A 1 107 ? 2.858 -13.218 2.085 1.00 90.50 107 MET A C 1
ATOM 890 O O . MET A 1 107 ? 3.025 -13.950 3.061 1.00 90.50 107 MET A O 1
ATOM 894 N N . ARG A 1 108 ? 3.006 -13.631 0.828 1.00 88.56 108 ARG A N 1
ATOM 895 C CA . ARG A 1 108 ? 3.504 -14.949 0.442 1.00 88.56 108 ARG A CA 1
ATOM 896 C C . ARG A 1 108 ? 4.516 -14.784 -0.684 1.00 88.56 108 ARG A C 1
ATOM 898 O O . ARG A 1 108 ? 4.154 -14.223 -1.719 1.00 88.56 108 ARG A O 1
ATOM 905 N N . SER A 1 109 ? 5.742 -15.268 -0.514 1.00 82.00 109 SER A N 1
ATOM 906 C CA . SER A 1 109 ? 6.779 -15.226 -1.555 1.00 82.00 109 SER A CA 1
ATOM 907 C C . SER A 1 109 ? 6.746 -16.471 -2.451 1.00 82.00 109 SER A C 1
ATOM 909 O O . SER A 1 109 ? 6.033 -17.448 -2.193 1.00 82.00 109 SER A O 1
ATOM 911 N N . PHE A 1 110 ? 7.472 -16.422 -3.567 1.00 77.38 110 PHE A N 1
ATOM 912 C CA . PHE A 1 110 ? 7.789 -17.627 -4.329 1.00 77.38 110 PHE A CA 1
ATOM 913 C C . PHE A 1 110 ? 8.910 -18.410 -3.629 1.00 77.38 110 PHE A C 1
ATOM 915 O O . PHE A 1 110 ? 9.693 -17.819 -2.891 1.00 77.38 110 PHE A O 1
ATOM 922 N N . PRO A 1 111 ? 9.031 -19.728 -3.872 1.00 71.25 111 PRO A N 1
ATOM 923 C CA . PRO A 1 111 ? 10.263 -20.432 -3.537 1.00 71.25 111 PRO A CA 1
ATOM 924 C C . PRO A 1 111 ? 11.437 -19.742 -4.243 1.00 71.25 111 PRO A C 1
ATOM 926 O O . PRO A 1 111 ? 11.304 -19.341 -5.404 1.00 71.25 111 PRO A O 1
ATOM 929 N N . ARG A 1 112 ? 12.579 -19.611 -3.564 1.00 69.81 112 ARG A N 1
ATOM 930 C CA . ARG A 1 112 ? 13.739 -18.896 -4.109 1.00 69.81 112 ARG A CA 1
ATOM 931 C C . ARG A 1 112 ? 14.250 -19.617 -5.350 1.00 69.81 112 ARG A C 1
ATOM 933 O O . ARG A 1 112 ? 14.335 -20.841 -5.359 1.00 69.81 112 ARG A O 1
ATOM 940 N N . LEU A 1 113 ? 14.613 -18.877 -6.390 1.00 61.88 113 LEU A N 1
ATOM 941 C CA . LEU A 1 113 ? 15.246 -19.432 -7.586 1.00 61.88 113 LEU A CA 1
ATOM 942 C C . LEU A 1 113 ? 16.733 -19.089 -7.566 1.00 61.88 113 LEU A C 1
ATOM 944 O O . LEU A 1 113 ? 17.107 -17.941 -7.773 1.00 61.88 113 LEU A O 1
ATOM 948 N N . ILE A 1 114 ? 17.584 -20.088 -7.335 1.00 65.12 114 ILE A N 1
ATOM 949 C CA . ILE A 1 114 ? 19.043 -19.942 -7.402 1.00 65.12 114 ILE A CA 1
ATOM 950 C C . ILE A 1 114 ? 19.547 -20.931 -8.452 1.00 65.12 114 ILE A C 1
ATOM 952 O O . ILE A 1 114 ? 19.277 -22.127 -8.353 1.00 65.12 114 ILE A O 1
ATOM 956 N N . ASN A 1 115 ? 20.255 -20.445 -9.479 1.00 72.31 115 ASN A N 1
ATOM 957 C CA . ASN A 1 115 ? 20.780 -21.266 -10.583 1.00 72.31 115 ASN A CA 1
ATOM 958 C C . ASN A 1 115 ? 19.714 -22.193 -11.208 1.00 72.31 115 ASN A C 1
ATOM 960 O O . ASN A 1 115 ? 19.907 -23.405 -11.309 1.00 72.31 115 ASN A O 1
ATOM 964 N N . ASN A 1 116 ? 18.556 -21.629 -11.575 1.00 66.06 116 ASN A N 1
ATOM 965 C CA . ASN A 1 116 ? 17.390 -22.343 -12.126 1.00 66.06 116 ASN A CA 1
ATOM 966 C C . ASN A 1 116 ? 16.836 -23.484 -11.247 1.00 66.06 116 ASN A C 1
ATOM 968 O O . ASN A 1 116 ? 16.034 -24.290 -11.718 1.00 66.06 116 ASN A O 1
ATOM 972 N N . SER A 1 117 ? 17.225 -23.551 -9.973 1.00 70.25 117 SER A N 1
ATOM 973 C CA . SER A 1 117 ? 16.717 -24.521 -9.008 1.00 70.25 117 SER A CA 1
ATOM 974 C C . SER A 1 117 ? 15.859 -23.809 -7.972 1.00 70.25 117 SER A C 1
ATOM 976 O O . SER A 1 117 ? 16.288 -22.820 -7.377 1.00 70.25 117 SER A O 1
ATOM 978 N N . PHE A 1 118 ? 14.644 -24.315 -7.750 1.00 70.56 118 PHE A N 1
ATOM 979 C CA . PHE A 1 118 ? 13.808 -23.852 -6.646 1.00 70.56 118 PHE A CA 1
ATOM 980 C C . PHE A 1 118 ? 14.406 -24.344 -5.327 1.00 70.56 118 PHE A C 1
ATOM 982 O O . PHE A 1 118 ? 14.534 -25.548 -5.105 1.00 70.56 118 PHE A O 1
ATOM 989 N N . ILE A 1 119 ? 14.773 -23.409 -4.460 1.00 67.75 119 ILE A N 1
ATOM 990 C CA . ILE A 1 119 ? 15.312 -23.658 -3.131 1.00 67.75 119 ILE A CA 1
ATOM 991 C C . ILE A 1 119 ? 14.318 -23.140 -2.093 1.00 67.75 119 ILE A C 1
ATOM 993 O O . ILE A 1 119 ? 13.896 -21.985 -2.122 1.00 67.75 119 ILE A O 1
ATOM 997 N N . GLY A 1 120 ? 14.000 -24.007 -1.134 1.00 65.56 120 GLY A N 1
ATOM 998 C CA . GLY A 1 120 ? 13.230 -23.659 0.055 1.00 65.56 120 GLY A CA 1
ATOM 999 C C . GLY A 1 120 ? 11.708 -23.676 -0.133 1.00 65.56 120 GLY A C 1
ATOM 1000 O O . GLY A 1 120 ? 11.200 -23.793 -1.250 1.00 65.56 120 GLY A O 1
ATOM 1001 N N . PRO A 1 121 ? 10.959 -23.632 0.979 1.00 75.19 121 PRO A N 1
ATOM 1002 C CA . PRO A 1 121 ? 9.508 -23.524 0.949 1.00 75.19 121 PRO A CA 1
ATOM 1003 C C . PRO A 1 121 ? 9.061 -22.114 0.538 1.00 75.19 121 PRO A C 1
ATOM 1005 O O . PRO A 1 121 ? 9.833 -21.161 0.557 1.00 75.19 121 PRO A O 1
ATOM 1008 N N . ILE A 1 122 ? 7.775 -21.988 0.211 1.00 78.31 122 ILE A N 1
ATOM 1009 C CA . ILE A 1 122 ? 7.089 -20.693 0.170 1.00 78.31 122 ILE A CA 1
ATOM 1010 C C . ILE A 1 122 ? 7.195 -20.045 1.556 1.00 78.31 122 ILE A C 1
ATOM 1012 O O . ILE A 1 122 ? 6.812 -20.676 2.545 1.00 78.31 122 ILE A O 1
ATOM 1016 N N . GLU A 1 123 ? 7.671 -18.802 1.625 1.00 80.00 123 GLU A N 1
ATOM 1017 C CA . GLU A 1 123 ? 7.689 -18.039 2.874 1.00 80.00 123 GLU A CA 1
ATOM 1018 C C . GLU A 1 123 ? 6.364 -17.274 3.034 1.00 80.00 123 GLU A C 1
ATOM 1020 O O . GLU A 1 123 ? 5.813 -16.728 2.070 1.00 80.00 123 GLU A O 1
ATOM 1025 N N . GLU A 1 124 ? 5.822 -17.274 4.253 1.00 83.19 124 GLU A N 1
ATOM 1026 C CA . GLU A 1 124 ? 4.594 -16.563 4.614 1.00 83.19 124 GLU A CA 1
ATOM 1027 C C . GLU A 1 124 ? 4.853 -15.631 5.793 1.00 83.19 124 GLU A C 1
ATOM 1029 O O . GLU A 1 124 ? 5.459 -16.023 6.793 1.00 83.19 124 GLU A O 1
ATOM 1034 N N . GLY A 1 125 ? 4.357 -14.401 5.684 1.00 78.88 125 GLY A N 1
ATOM 1035 C CA . GLY A 1 125 ? 4.479 -13.378 6.714 1.00 78.88 125 GLY A CA 1
ATOM 1036 C C . GLY A 1 125 ? 3.157 -12.652 6.914 1.00 78.88 125 GLY A C 1
ATOM 1037 O O . GLY A 1 125 ? 2.434 -12.387 5.953 1.00 78.88 125 GLY A O 1
ATOM 1038 N N . TYR A 1 126 ? 2.837 -12.317 8.165 1.00 84.62 126 TYR A N 1
ATOM 1039 C CA . TYR A 1 126 ? 1.755 -11.388 8.470 1.00 84.62 126 TYR A CA 1
ATOM 1040 C C . TYR A 1 126 ? 2.171 -10.387 9.536 1.00 84.62 126 TYR A C 1
ATOM 1042 O O . TYR A 1 126 ? 3.006 -10.691 10.387 1.00 84.62 126 TYR A O 1
ATOM 1050 N N . ALA A 1 127 ? 1.541 -9.215 9.524 1.00 79.06 127 ALA A N 1
ATOM 1051 C CA . ALA A 1 127 ? 1.830 -8.173 10.497 1.00 79.06 127 ALA A CA 1
ATOM 1052 C C . ALA A 1 127 ? 0.672 -7.173 10.644 1.00 79.06 127 ALA A C 1
ATOM 1054 O O . ALA A 1 127 ? -0.164 -7.063 9.747 1.00 79.06 127 ALA A O 1
ATOM 1055 N N . LYS A 1 128 ? 0.576 -6.488 11.795 1.00 79.56 128 LYS A N 1
ATOM 1056 C CA . LYS A 1 128 ? -0.565 -5.627 12.165 1.00 79.56 128 LYS A CA 1
ATOM 1057 C C . LYS A 1 128 ? -0.153 -4.210 12.553 1.00 79.56 128 LYS A C 1
ATOM 1059 O O . LYS A 1 128 ? 0.598 -4.023 13.503 1.00 79.56 128 LYS A O 1
ATOM 1064 N N . TYR A 1 129 ? -0.735 -3.216 11.898 1.00 79.06 129 TYR A N 1
ATOM 1065 C CA . TYR A 1 129 ? -0.567 -1.799 12.196 1.00 79.06 129 TYR A CA 1
ATOM 1066 C C . TYR A 1 129 ? -1.459 -1.391 13.379 1.00 79.06 129 TYR A C 1
ATOM 1068 O O . TYR A 1 129 ? -2.583 -0.923 13.208 1.00 79.06 129 TYR A O 1
ATOM 1076 N N . ARG A 1 130 ? -0.947 -1.688 14.576 1.00 72.12 130 ARG A N 1
ATOM 1077 C CA . ARG A 1 130 ? -1.361 -1.211 15.915 1.00 72.12 130 ARG A CA 1
ATOM 1078 C C . ARG A 1 130 ? -0.131 -1.137 16.835 1.00 72.12 130 ARG A C 1
ATOM 1080 O O . ARG A 1 130 ? -0.114 -0.295 17.716 1.00 72.12 130 ARG A O 1
ATOM 1087 N N . ASN A 1 131 ? 0.857 -2.018 16.595 1.00 62.31 131 ASN A N 1
ATOM 1088 C CA . ASN A 1 131 ? 2.303 -1.932 16.880 1.00 62.31 131 ASN A CA 1
ATOM 1089 C C . ASN A 1 131 ? 2.971 -3.144 16.161 1.00 62.31 131 ASN A C 1
ATOM 1091 O O . ASN A 1 131 ? 2.921 -4.263 16.668 1.00 62.31 131 ASN A O 1
ATOM 1095 N N . PHE A 1 132 ? 3.452 -2.938 14.924 1.00 66.25 132 PHE A N 1
ATOM 1096 C CA . PHE A 1 132 ? 3.729 -3.927 13.852 1.00 66.25 132 PHE A CA 1
ATOM 1097 C C . PHE A 1 132 ? 5.128 -4.604 13.908 1.00 66.25 132 PHE A C 1
ATOM 1099 O O . PHE A 1 132 ? 6.072 -4.051 14.451 1.00 66.25 132 PHE A O 1
ATOM 1106 N N . SER A 1 133 ? 5.273 -5.801 13.316 1.00 66.75 133 SER A N 1
ATOM 1107 C CA . SER A 1 133 ? 6.447 -6.381 12.593 1.00 66.75 133 SER A CA 1
ATOM 1108 C C . SER A 1 133 ? 5.935 -7.701 11.959 1.00 66.75 133 SER A C 1
ATOM 1110 O O . SER A 1 133 ? 4.975 -8.266 12.473 1.00 66.75 133 SER A O 1
ATOM 1112 N N . VAL A 1 134 ? 6.340 -8.219 10.797 1.00 54.97 134 VAL A N 1
ATOM 1113 C CA . VAL A 1 134 ? 7.692 -8.533 10.339 1.00 54.97 134 VAL A CA 1
ATOM 1114 C C . VAL A 1 134 ? 8.102 -7.682 9.149 1.00 54.97 134 VAL A C 1
ATOM 1116 O O . VAL A 1 134 ? 7.401 -7.593 8.141 1.00 54.97 134 VAL A O 1
ATOM 1119 N N . GLY A 1 135 ? 9.291 -7.110 9.300 1.00 62.50 135 GLY A N 1
ATOM 1120 C CA . GLY A 1 135 ? 9.981 -6.366 8.276 1.00 62.50 135 GLY A CA 1
ATOM 1121 C C . GLY A 1 135 ? 9.279 -5.054 7.925 1.00 62.50 135 GLY A C 1
ATOM 1122 O O . GLY A 1 135 ? 8.796 -4.916 6.810 1.00 62.50 135 GLY A O 1
ATOM 1123 N N . ASP A 1 136 ? 9.140 -4.126 8.873 1.00 78.19 136 ASP A N 1
ATOM 1124 C CA . ASP A 1 136 ? 8.318 -2.918 8.719 1.00 78.19 136 ASP A CA 1
ATOM 1125 C C .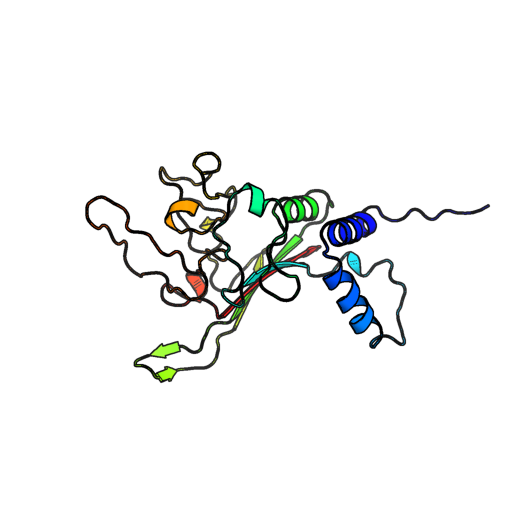 ASP A 1 136 ? 8.865 -1.934 7.676 1.00 78.19 136 ASP A C 1
ATOM 1127 O O . ASP A 1 136 ? 9.711 -1.093 7.951 1.00 78.19 136 ASP A O 1
ATOM 1131 N N . SER A 1 137 ? 8.360 -2.049 6.452 1.00 83.31 137 SER A N 1
ATOM 1132 C CA . SER A 1 137 ? 8.664 -1.146 5.345 1.00 83.31 137 SER A CA 1
ATOM 1133 C C . SER A 1 137 ? 7.685 0.028 5.224 1.00 83.31 137 SER A C 1
ATOM 1135 O O . SER A 1 137 ? 7.733 0.740 4.221 1.00 83.31 137 SER A O 1
ATOM 1137 N N . MET A 1 138 ? 6.797 0.229 6.208 1.00 84.81 138 MET A N 1
ATOM 1138 C CA . MET A 1 138 ? 5.843 1.346 6.243 1.00 84.81 138 MET A CA 1
ATOM 1139 C C . MET A 1 138 ? 6.305 2.503 7.125 1.00 84.81 138 MET A C 1
ATOM 1141 O O . MET A 1 138 ? 5.6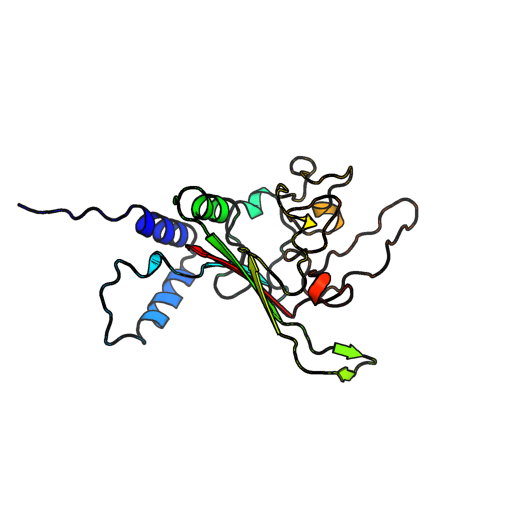83 3.562 7.071 1.00 84.81 138 MET A O 1
ATOM 1145 N N . GLU A 1 139 ? 7.382 2.344 7.902 1.00 85.31 139 GLU A N 1
ATOM 1146 C CA . GLU A 1 139 ? 7.896 3.393 8.795 1.00 85.31 139 GLU A CA 1
ATOM 1147 C C . GLU A 1 139 ? 8.124 4.715 8.044 1.00 85.31 139 GLU A C 1
ATOM 1149 O O . GLU A 1 139 ? 7.638 5.763 8.466 1.00 85.31 139 GLU A O 1
ATOM 1154 N N . LYS A 1 140 ? 8.761 4.657 6.866 1.00 84.38 140 LYS A N 1
ATOM 1155 C CA . LYS A 1 140 ? 8.975 5.831 6.000 1.00 84.38 140 LYS A CA 1
ATOM 1156 C C . LYS A 1 140 ? 7.694 6.403 5.396 1.00 84.38 140 LYS A C 1
ATOM 1158 O O . LYS A 1 140 ? 7.674 7.569 5.034 1.00 84.38 140 LYS A O 1
ATOM 1163 N N . ASN A 1 141 ? 6.654 5.592 5.241 1.00 87.44 141 ASN A N 1
ATOM 1164 C CA . ASN A 1 141 ? 5.383 5.997 4.642 1.00 87.44 141 ASN A CA 1
ATOM 1165 C C . ASN A 1 141 ? 4.435 6.629 5.679 1.00 87.44 141 ASN A C 1
ATOM 1167 O O . ASN A 1 141 ? 3.385 7.160 5.317 1.00 87.44 141 ASN A O 1
ATOM 1171 N N . ASN A 1 142 ? 4.758 6.539 6.972 1.00 86.88 142 ASN A N 1
ATOM 1172 C CA . ASN A 1 142 ? 3.881 6.994 8.040 1.00 86.88 142 ASN A CA 1
ATOM 1173 C C . ASN A 1 142 ? 3.697 8.519 8.009 1.00 86.88 142 ASN A C 1
ATOM 1175 O O . ASN A 1 142 ? 4.666 9.272 8.001 1.00 86.88 142 ASN A O 1
ATOM 1179 N N . GLY A 1 143 ? 2.440 8.968 8.027 1.00 86.19 143 GLY A N 1
ATOM 1180 C CA . GLY A 1 143 ? 2.091 10.390 7.960 1.00 86.19 143 GLY A CA 1
ATOM 1181 C C . GLY A 1 143 ? 2.218 11.019 6.571 1.00 86.19 143 GLY A C 1
ATOM 1182 O O . GLY A 1 143 ? 1.935 12.205 6.436 1.00 86.19 143 GLY A O 1
ATOM 1183 N N . MET A 1 144 ? 2.603 10.247 5.552 1.00 91.06 144 MET A N 1
ATOM 1184 C CA . MET A 1 144 ? 2.707 10.751 4.189 1.00 91.06 144 MET A CA 1
ATOM 1185 C C . MET A 1 144 ? 1.347 10.842 3.505 1.00 91.06 144 MET A C 1
ATOM 1187 O O . MET A 1 144 ? 0.423 10.076 3.793 1.00 91.06 144 MET A O 1
ATOM 1191 N N . GLU A 1 145 ? 1.248 11.761 2.552 1.00 91.19 145 GLU A N 1
ATOM 1192 C CA . GLU A 1 145 ? 0.118 11.841 1.637 1.00 91.19 145 GLU A CA 1
ATOM 1193 C C . GLU A 1 145 ? 0.285 10.842 0.486 1.00 91.19 145 GLU A C 1
ATOM 1195 O O . GLU A 1 145 ? 1.372 10.334 0.213 1.00 91.19 145 GLU A O 1
ATOM 1200 N N . PHE A 1 146 ? -0.828 10.476 -0.150 1.00 92.56 146 PHE A N 1
ATOM 1201 C CA . PHE A 1 146 ? -0.777 9.561 -1.286 1.00 92.56 146 PHE A CA 1
ATOM 1202 C C . PHE A 1 146 ? -0.270 10.325 -2.513 1.00 92.56 146 PHE A C 1
ATOM 1204 O O . PHE A 1 146 ? -0.772 11.409 -2.806 1.00 92.56 146 PHE A O 1
ATOM 1211 N N . THR A 1 147 ? 0.672 9.735 -3.241 1.00 90.81 147 THR A N 1
ATOM 1212 C CA . THR A 1 147 ? 1.253 10.277 -4.474 1.00 90.81 147 THR A CA 1
ATOM 1213 C C . THR A 1 147 ? 0.892 9.366 -5.640 1.00 90.81 147 THR A C 1
ATOM 1215 O O . THR A 1 147 ? 0.939 8.135 -5.530 1.00 90.81 147 THR A O 1
ATOM 1218 N N . ALA A 1 148 ? 0.497 9.956 -6.765 1.00 90.88 148 ALA A N 1
ATOM 1219 C CA . ALA A 1 148 ? 0.097 9.237 -7.971 1.00 90.88 148 ALA A CA 1
ATOM 1220 C C . ALA A 1 148 ? 0.694 9.883 -9.224 1.00 90.88 148 ALA A C 1
ATOM 1222 O O . ALA A 1 148 ? 1.328 10.933 -9.162 1.00 90.88 148 ALA A O 1
ATOM 1223 N N . ASN A 1 149 ? 0.478 9.247 -10.376 1.00 84.56 149 ASN A N 1
ATOM 1224 C CA . ASN A 1 149 ? 0.964 9.776 -11.645 1.00 84.56 149 ASN A CA 1
ATOM 1225 C C . ASN A 1 149 ? 0.323 11.137 -11.956 1.00 84.56 149 ASN A C 1
ATOM 1227 O O . ASN A 1 149 ? -0.892 11.308 -11.790 1.00 84.56 149 ASN A O 1
ATOM 1231 N N . GLY A 1 150 ? 1.124 12.050 -12.497 1.00 77.62 150 GLY A N 1
ATOM 1232 C CA . GLY A 1 150 ? 0.775 13.436 -12.769 1.00 77.62 150 GLY A CA 1
ATOM 1233 C C . GLY A 1 150 ? 1.422 14.397 -11.770 1.00 77.62 150 GLY A C 1
ATOM 1234 O O . GLY A 1 150 ? 1.452 14.151 -10.568 1.00 77.62 150 GLY A O 1
ATOM 1235 N N . THR A 1 151 ? 1.881 15.545 -12.264 1.00 69.19 151 THR A N 1
ATOM 1236 C CA . THR A 1 151 ? 2.559 16.584 -11.467 1.00 69.19 151 THR A CA 1
ATOM 1237 C C . THR A 1 151 ? 1.670 17.245 -10.414 1.00 69.19 151 THR A C 1
ATOM 1239 O O . THR A 1 151 ? 2.171 17.824 -9.462 1.00 69.19 151 THR A O 1
ATOM 1242 N N . GLU A 1 152 ? 0.347 17.198 -10.585 1.00 73.81 152 GLU A N 1
ATOM 1243 C CA . GLU A 1 152 ? -0.617 17.777 -9.635 1.00 73.81 152 GLU A CA 1
ATOM 1244 C C . GLU A 1 152 ? -0.815 16.918 -8.380 1.00 73.81 152 GLU A C 1
ATOM 1246 O O . GLU A 1 152 ? -1.410 17.382 -7.412 1.00 73.81 152 GLU A O 1
ATOM 1251 N N . TYR A 1 153 ? -0.341 15.670 -8.408 1.00 82.06 153 TYR A N 1
ATOM 1252 C CA . TYR A 1 153 ? -0.532 14.683 -7.345 1.00 82.06 153 TYR A CA 1
ATOM 1253 C C . TYR A 1 153 ? 0.803 14.103 -6.878 1.00 82.06 153 TYR A C 1
ATOM 1255 O O . TYR A 1 153 ? 0.873 12.944 -6.462 1.00 82.06 153 TYR A O 1
ATOM 1263 N N . ASP A 1 154 ? 1.848 14.924 -6.983 1.00 82.94 154 ASP A N 1
ATOM 1264 C CA . ASP A 1 154 ? 3.167 14.681 -6.426 1.00 82.94 154 ASP A CA 1
ATOM 1265 C C . ASP A 1 154 ? 3.226 15.237 -4.999 1.00 82.94 154 ASP A C 1
ATOM 1267 O O . ASP A 1 154 ? 3.535 16.407 -4.774 1.00 82.94 154 ASP A O 1
ATOM 1271 N N . HIS A 1 155 ? 2.826 14.410 -4.035 1.00 86.44 155 HIS A N 1
ATOM 1272 C CA . HIS A 1 155 ? 2.843 14.756 -2.612 1.00 86.44 155 HIS A CA 1
ATOM 1273 C C . HIS A 1 155 ? 4.012 14.098 -1.871 1.00 86.44 155 HIS A C 1
ATOM 1275 O O . HIS A 1 155 ? 3.984 13.969 -0.644 1.00 86.44 155 HIS A O 1
ATOM 1281 N N . ASP A 1 156 ? 5.017 13.625 -2.614 1.00 84.44 156 ASP A N 1
ATOM 1282 C CA . ASP A 1 156 ? 6.218 13.074 -2.010 1.00 84.44 156 ASP A CA 1
ATOM 1283 C C . ASP A 1 156 ? 7.189 14.189 -1.581 1.00 84.44 156 ASP A C 1
ATOM 1285 O O . ASP A 1 156 ? 6.937 15.378 -1.778 1.00 84.44 156 ASP A O 1
ATOM 1289 N N . LEU A 1 157 ? 8.261 13.827 -0.872 1.00 86.31 157 LEU A N 1
ATOM 1290 C CA . LEU A 1 157 ? 9.187 14.810 -0.289 1.00 86.31 157 LEU A CA 1
ATOM 1291 C C . LEU A 1 157 ? 10.388 15.107 -1.193 1.00 86.31 157 LEU A C 1
ATOM 1293 O O . LEU A 1 157 ? 11.416 15.597 -0.716 1.00 86.31 157 LEU A O 1
ATOM 1297 N N . THR A 1 158 ? 10.302 14.769 -2.476 1.00 82.44 158 THR A N 1
ATOM 1298 C CA . THR A 1 158 ? 11.392 14.910 -3.438 1.00 82.44 158 THR A CA 1
ATOM 1299 C C . THR A 1 158 ? 11.021 15.870 -4.564 1.00 82.44 158 THR A C 1
ATOM 1301 O O . THR A 1 158 ? 9.901 16.351 -4.667 1.00 82.44 158 THR A O 1
ATOM 1304 N N . SER A 1 159 ? 11.998 16.220 -5.402 1.00 82.94 159 SER A N 1
ATOM 1305 C CA . SER A 1 159 ? 11.756 17.043 -6.594 1.00 82.94 159 SER A CA 1
ATOM 1306 C C . SER A 1 159 ? 11.315 16.224 -7.813 1.00 82.94 159 SER A C 1
ATOM 1308 O O . SER A 1 159 ? 11.190 16.787 -8.899 1.00 82.94 159 SER A O 1
ATOM 1310 N N . ILE A 1 160 ? 11.199 14.901 -7.673 1.00 83.25 160 ILE A N 1
ATOM 1311 C CA . ILE A 1 160 ? 10.800 13.973 -8.731 1.00 83.25 160 ILE A CA 1
ATOM 1312 C C . ILE A 1 160 ? 9.536 13.243 -8.287 1.00 83.25 160 ILE A C 1
ATOM 1314 O O . ILE A 1 160 ? 9.461 12.802 -7.154 1.00 83.25 160 ILE A O 1
ATOM 1318 N N . ASN A 1 161 ? 8.585 13.012 -9.187 1.00 85.44 161 ASN A N 1
ATOM 1319 C CA . ASN A 1 161 ? 7.400 12.249 -8.810 1.00 85.44 161 ASN A CA 1
ATOM 1320 C C . ASN A 1 161 ? 7.745 10.751 -8.711 1.00 85.44 161 ASN A C 1
ATOM 1322 O O . ASN A 1 161 ? 7.882 10.056 -9.725 1.00 85.44 161 ASN A O 1
ATOM 1326 N N . CYS A 1 162 ? 7.860 10.224 -7.489 1.00 87.12 162 CYS A N 1
ATOM 1327 C CA . CYS A 1 162 ? 8.172 8.818 -7.232 1.00 87.12 162 CYS A CA 1
ATOM 1328 C C . CYS A 1 162 ? 7.133 7.875 -7.848 1.00 87.12 162 CYS A C 1
ATOM 1330 O O . CYS A 1 162 ? 7.495 6.805 -8.343 1.00 87.12 162 CYS A O 1
ATOM 1332 N N . ALA A 1 163 ? 5.848 8.241 -7.850 1.00 89.25 163 ALA A N 1
ATOM 1333 C CA . ALA A 1 163 ? 4.814 7.404 -8.450 1.00 89.25 163 ALA A CA 1
ATOM 1334 C C . ALA A 1 163 ? 4.994 7.269 -9.966 1.00 89.25 163 ALA A C 1
ATOM 1336 O O . ALA A 1 163 ? 4.817 6.166 -10.481 1.00 89.25 163 ALA A O 1
ATOM 1337 N N . GLU A 1 164 ? 5.416 8.330 -10.660 1.00 87.31 164 GLU A N 1
ATOM 1338 C CA . GLU A 1 164 ? 5.740 8.272 -12.092 1.00 87.31 164 GLU A CA 1
ATOM 1339 C C . GLU A 1 164 ? 7.013 7.472 -12.358 1.00 87.31 164 GLU A C 1
ATOM 1341 O O . GLU A 1 164 ? 7.034 6.611 -13.241 1.00 87.31 164 GLU A O 1
ATOM 1346 N N . VAL A 1 165 ? 8.059 7.712 -11.565 1.00 83.44 165 VAL A N 1
ATOM 1347 C CA . VAL A 1 165 ? 9.355 7.039 -11.709 1.00 83.44 165 VAL A CA 1
ATOM 1348 C C . VAL A 1 165 ? 9.218 5.531 -11.497 1.00 83.44 165 VAL A C 1
ATOM 1350 O O . VAL A 1 165 ? 9.713 4.749 -12.309 1.00 83.44 165 VAL A O 1
ATOM 1353 N N . PHE A 1 166 ? 8.515 5.115 -10.439 1.00 82.44 166 PHE A N 1
ATOM 1354 C CA . PHE A 1 166 ? 8.294 3.703 -10.113 1.00 82.44 166 PHE A CA 1
ATOM 1355 C C . PHE A 1 166 ? 7.093 3.088 -10.836 1.00 82.44 166 PHE A C 1
ATOM 1357 O O . PHE A 1 166 ? 6.915 1.867 -10.779 1.00 82.44 166 PHE A O 1
ATOM 1364 N N . ARG A 1 167 ? 6.265 3.905 -11.502 1.00 87.56 167 ARG A N 1
ATOM 1365 C CA . ARG A 1 167 ? 4.973 3.506 -12.088 1.00 87.56 167 ARG A CA 1
ATOM 1366 C C . ARG A 1 167 ? 4.077 2.794 -11.073 1.00 87.56 167 ARG A C 1
ATOM 1368 O O . ARG A 1 167 ? 3.533 1.718 -11.334 1.00 87.56 167 ARG A O 1
ATOM 1375 N N . ALA A 1 168 ? 4.017 3.357 -9.870 1.00 90.19 168 ALA A N 1
ATOM 1376 C CA . ALA A 1 168 ? 3.417 2.726 -8.703 1.00 90.19 168 ALA A CA 1
ATOM 1377 C C . ALA A 1 168 ? 2.898 3.787 -7.724 1.00 90.19 168 ALA A C 1
ATOM 1379 O O . ALA A 1 168 ? 3.662 4.229 -6.873 1.00 90.19 168 ALA A O 1
ATOM 1380 N N . PRO A 1 169 ? 1.624 4.197 -7.797 1.00 93.56 169 PRO A N 1
ATOM 1381 C CA . PRO A 1 169 ? 1.049 5.159 -6.856 1.00 93.56 169 PRO A CA 1
ATOM 1382 C C . PRO A 1 169 ? 1.066 4.649 -5.414 1.00 93.56 169 PRO A C 1
ATOM 1384 O O . PRO A 1 169 ? 0.635 3.523 -5.153 1.00 93.56 169 PRO A O 1
ATOM 1387 N N . TRP A 1 170 ? 1.586 5.436 -4.475 1.00 93.94 170 TRP A N 1
ATOM 1388 C CA . TRP A 1 170 ? 1.747 5.029 -3.078 1.00 93.94 170 TRP A CA 1
ATOM 1389 C C . TRP A 1 170 ? 1.957 6.230 -2.149 1.00 93.94 170 TRP A C 1
ATOM 1391 O O . TRP A 1 170 ? 2.131 7.357 -2.600 1.00 93.94 170 TRP A O 1
ATOM 1401 N N . TRP A 1 171 ? 1.952 5.987 -0.839 1.00 94.00 171 TRP A N 1
ATOM 1402 C CA . TRP A 1 171 ? 2.258 6.987 0.188 1.00 94.00 171 TRP A CA 1
ATOM 1403 C C . TRP A 1 171 ? 3.768 7.235 0.293 1.00 94.00 171 TRP A C 1
ATOM 1405 O O . TRP A 1 171 ? 4.416 6.697 1.186 1.00 94.00 171 TRP A O 1
ATOM 1415 N N . TYR A 1 172 ? 4.358 7.961 -0.652 1.00 89.50 172 TYR A N 1
ATOM 1416 C CA . TYR A 1 172 ? 5.810 8.169 -0.715 1.00 89.50 172 TYR A CA 1
ATOM 1417 C C . TYR A 1 172 ? 6.310 9.243 0.258 1.00 89.50 172 TYR A C 1
ATOM 1419 O O . TYR A 1 172 ? 5.619 10.218 0.517 1.00 89.50 172 TYR A O 1
ATOM 1427 N N . ALA A 1 173 ? 7.538 9.066 0.757 1.00 86.75 173 ALA A N 1
ATOM 1428 C CA . ALA A 1 173 ? 8.319 10.110 1.424 1.00 86.75 173 ALA A CA 1
ATOM 1429 C C . ALA A 1 173 ? 9.470 10.534 0.500 1.00 86.75 173 ALA A C 1
ATOM 1431 O O . ALA A 1 173 ? 9.234 10.946 -0.628 1.00 86.75 173 ALA A O 1
ATOM 1432 N N . VAL A 1 174 ? 10.726 10.377 0.930 1.00 83.19 174 VAL A N 1
ATOM 1433 C CA . VAL A 1 174 ? 11.877 10.365 0.014 1.00 83.19 174 VAL A CA 1
ATOM 1434 C C . VAL A 1 174 ? 12.027 8.939 -0.522 1.00 83.19 174 VAL A C 1
ATOM 1436 O O . VAL A 1 174 ? 12.727 8.109 0.065 1.00 83.19 174 VAL A O 1
ATOM 1439 N N . GLY A 1 175 ? 11.273 8.619 -1.578 1.00 82.25 175 GLY A N 1
ATOM 1440 C CA . GLY A 1 175 ? 11.083 7.245 -2.049 1.00 82.25 175 GLY A CA 1
ATOM 1441 C C . GLY A 1 175 ? 10.246 6.398 -1.080 1.00 82.25 175 GLY A C 1
ATOM 1442 O O . GLY A 1 175 ? 9.409 6.913 -0.334 1.00 82.25 175 GLY A O 1
ATOM 1443 N N . SER A 1 176 ? 10.428 5.074 -1.096 1.00 81.44 176 SER A N 1
ATOM 1444 C CA . SER A 1 176 ? 9.791 4.169 -0.130 1.00 81.44 176 SER A CA 1
ATOM 1445 C C . SER A 1 176 ? 10.503 2.818 -0.028 1.00 81.44 176 SER A C 1
ATOM 1447 O O . SER A 1 176 ? 11.202 2.394 -0.947 1.00 81.44 176 SER A O 1
ATOM 1449 N N . GLU A 1 177 ? 10.294 2.129 1.092 1.00 84.50 177 GLU A N 1
ATOM 1450 C CA . GLU A 1 177 ? 10.722 0.746 1.318 1.00 84.50 177 GLU A CA 1
ATOM 1451 C C . GLU A 1 177 ? 9.588 -0.270 1.109 1.00 84.50 177 GLU A C 1
ATOM 1453 O O . GLU A 1 177 ? 9.838 -1.477 1.070 1.00 84.50 177 GLU A O 1
ATOM 1458 N N . SER A 1 178 ? 8.351 0.204 0.937 1.00 88.00 178 SER A N 1
ATOM 1459 C CA . SER A 1 178 ? 7.175 -0.597 0.605 1.00 88.00 178 SER A CA 1
ATOM 1460 C C . SER A 1 178 ? 6.481 -0.020 -0.623 1.00 88.00 178 SER A C 1
ATOM 1462 O O . SER A 1 178 ? 6.232 1.176 -0.718 1.00 88.00 178 SER A O 1
ATOM 1464 N N . ARG A 1 179 ? 6.157 -0.868 -1.597 1.00 89.50 179 ARG A N 1
ATOM 1465 C CA . ARG A 1 179 ? 5.439 -0.454 -2.815 1.00 89.50 179 ARG A CA 1
ATOM 1466 C C . ARG A 1 179 ? 4.481 -1.563 -3.258 1.00 89.50 179 ARG A C 1
ATOM 1468 O O . ARG A 1 179 ? 4.740 -2.235 -4.255 1.00 89.50 179 ARG A O 1
ATOM 1475 N N . PRO A 1 180 ? 3.375 -1.810 -2.534 1.00 92.19 180 PRO A N 1
ATOM 1476 C CA . PRO A 1 180 ? 2.427 -2.885 -2.841 1.00 92.19 180 PRO A CA 1
ATOM 1477 C C . PRO A 1 180 ? 1.646 -2.676 -4.151 1.00 92.19 180 PRO A C 1
ATOM 1479 O O . PRO A 1 180 ? 1.070 -3.618 -4.697 1.00 92.19 180 PRO A O 1
ATOM 1482 N N . THR A 1 181 ? 1.632 -1.454 -4.682 1.00 93.75 181 THR A N 1
ATOM 1483 C CA . THR A 1 181 ? 1.026 -1.073 -5.970 1.00 93.75 181 THR A CA 1
ATOM 1484 C C . THR A 1 181 ? 1.978 -1.236 -7.154 1.00 93.75 181 THR A C 1
ATOM 1486 O O . THR A 1 181 ? 1.572 -1.024 -8.293 1.00 93.75 181 THR A O 1
ATOM 1489 N N . GLY A 1 182 ? 3.209 -1.693 -6.909 1.00 90.75 182 GLY A N 1
ATOM 1490 C CA . GLY A 1 182 ? 4.208 -1.937 -7.939 1.00 90.75 182 GLY A CA 1
ATOM 1491 C C . GLY A 1 182 ? 3.777 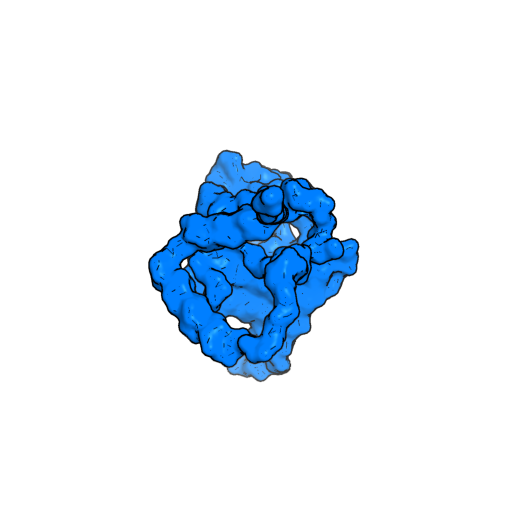-2.914 -9.034 1.00 90.75 182 GLY A C 1
ATOM 1492 O O . GLY A 1 182 ? 2.776 -3.632 -8.920 1.00 90.75 182 GLY A O 1
ATOM 1493 N N . GLN A 1 183 ? 4.536 -2.969 -10.121 1.00 88.44 183 GLN A N 1
ATOM 1494 C CA . GLN A 1 183 ? 4.254 -3.899 -11.211 1.00 88.44 183 GLN A CA 1
ATOM 1495 C C . GLN A 1 183 ? 4.435 -5.349 -10.738 1.00 88.44 183 GLN A C 1
ATOM 1497 O O . GLN A 1 183 ? 5.377 -5.682 -10.018 1.00 88.44 183 GLN A O 1
ATOM 1502 N N . TYR A 1 184 ? 3.484 -6.214 -11.092 1.00 87.25 184 TYR A N 1
ATOM 1503 C CA . TYR A 1 184 ? 3.524 -7.617 -10.683 1.00 87.25 184 TYR A CA 1
ATOM 1504 C C . TYR A 1 184 ? 4.565 -8.377 -11.516 1.00 87.25 184 TYR A C 1
ATOM 1506 O O . TYR A 1 184 ? 4.690 -8.126 -12.711 1.00 87.25 184 TYR A O 1
ATOM 1514 N N . GLY A 1 185 ? 5.289 -9.318 -10.906 1.00 78.81 185 GLY A N 1
ATOM 1515 C CA . GLY A 1 185 ? 6.228 -10.189 -11.626 1.00 78.81 185 GLY A CA 1
ATOM 1516 C C . GLY A 1 185 ? 7.588 -9.568 -11.956 1.00 78.81 185 GLY A C 1
ATOM 1517 O O . GLY A 1 185 ? 8.419 -10.237 -12.563 1.00 78.81 185 GLY A O 1
ATOM 1518 N N . ILE A 1 186 ? 7.831 -8.316 -11.561 1.00 74.00 186 ILE A N 1
ATOM 1519 C CA . ILE A 1 186 ? 9.099 -7.619 -11.795 1.00 74.00 186 ILE A CA 1
ATOM 1520 C C . ILE A 1 186 ? 9.877 -7.541 -10.479 1.00 74.00 186 ILE A C 1
ATOM 1522 O O . ILE A 1 186 ? 9.333 -7.112 -9.461 1.00 74.00 186 ILE A O 1
ATOM 1526 N N . ALA A 1 187 ? 11.137 -7.985 -10.497 1.00 65.25 187 ALA A N 1
ATOM 1527 C CA . ALA A 1 187 ? 12.075 -7.795 -9.390 1.00 65.25 187 ALA A CA 1
ATOM 1528 C C . ALA A 1 187 ? 12.512 -6.325 -9.310 1.00 65.25 187 ALA A C 1
ATOM 1530 O O . ALA A 1 187 ? 12.536 -5.633 -10.329 1.00 65.25 187 ALA A O 1
ATOM 1531 N N . VAL A 1 188 ? 12.857 -5.839 -8.117 1.00 65.38 188 VAL A N 1
ATOM 1532 C CA . VAL A 1 188 ? 13.356 -4.469 -7.970 1.00 65.38 188 VAL A CA 1
ATOM 1533 C C . VAL A 1 188 ? 14.874 -4.490 -8.157 1.00 65.38 188 VAL A C 1
ATOM 1535 O O . VAL A 1 188 ? 15.541 -5.193 -7.406 1.00 65.38 188 VAL A O 1
ATOM 1538 N N . PRO A 1 189 ? 15.444 -3.751 -9.128 1.00 56.91 189 PRO A N 1
ATOM 1539 C CA . PRO A 1 189 ? 16.893 -3.703 -9.292 1.00 56.91 189 PRO A CA 1
ATOM 1540 C C . PRO A 1 189 ? 17.589 -3.221 -8.011 1.00 56.91 189 PRO A C 1
ATOM 1542 O O . PRO A 1 189 ? 17.111 -2.306 -7.338 1.00 56.91 189 PRO A O 1
ATOM 1545 N N . ASP A 1 190 ? 18.724 -3.839 -7.698 1.00 46.72 190 ASP A N 1
ATOM 1546 C CA . ASP A 1 190 ? 19.568 -3.599 -6.526 1.00 46.72 190 ASP A CA 1
ATOM 1547 C C . ASP A 1 190 ? 20.424 -2.322 -6.625 1.00 46.72 190 ASP A C 1
ATOM 1549 O O . ASP A 1 190 ? 20.960 -1.865 -5.613 1.00 46.72 190 ASP A O 1
ATOM 1553 N N . GLN A 1 191 ? 20.531 -1.717 -7.814 1.00 45.53 191 GLN A N 1
ATOM 1554 C CA . GLN A 1 191 ? 21.356 -0.533 -8.061 1.00 45.53 191 GLN A CA 1
ATOM 1555 C C . GLN A 1 191 ? 20.576 0.645 -8.655 1.00 45.53 191 GLN A C 1
ATOM 1557 O O . GLN A 1 191 ? 19.779 0.501 -9.584 1.00 45.53 191 GLN A O 1
ATOM 1562 N N . GLU A 1 192 ? 20.873 1.840 -8.136 1.00 47.84 192 GLU A N 1
ATOM 1563 C CA . GLU A 1 192 ? 20.534 3.128 -8.740 1.00 47.84 192 GLU A CA 1
ATOM 1564 C C . GLU A 1 192 ? 21.192 3.227 -10.127 1.00 47.84 192 GLU A C 1
ATOM 1566 O O . GLU A 1 192 ? 22.364 3.574 -10.268 1.00 47.84 192 GLU A O 1
ATOM 1571 N N . GLY A 1 193 ? 20.449 2.884 -11.177 1.00 41.69 193 GLY A N 1
ATOM 1572 C CA . GLY A 1 193 ? 20.903 3.030 -12.556 1.00 41.69 193 GLY A CA 1
ATOM 1573 C C . GLY A 1 193 ? 20.882 4.493 -13.002 1.00 41.69 193 GLY A C 1
ATOM 1574 O O . GLY A 1 193 ? 19.928 4.929 -13.651 1.00 41.69 193 GLY A O 1
ATOM 1575 N N . TYR A 1 194 ? 21.934 5.251 -12.680 1.00 40.53 194 TYR A N 1
ATOM 1576 C CA . TYR A 1 194 ? 22.235 6.531 -13.327 1.00 40.53 194 TYR A CA 1
ATOM 1577 C C . TYR A 1 194 ? 22.872 6.246 -14.693 1.00 40.53 194 TYR A C 1
ATOM 1579 O O . TYR A 1 194 ? 24.083 6.051 -14.797 1.00 40.53 194 TYR A O 1
ATOM 1587 N N . LEU A 1 195 ? 22.057 6.182 -15.749 1.00 37.31 195 LEU A N 1
ATOM 1588 C CA . LEU A 1 195 ? 22.560 6.164 -17.122 1.00 37.31 195 LEU A CA 1
ATOM 1589 C C . LEU A 1 195 ? 22.246 7.513 -17.772 1.00 37.31 195 LEU A C 1
ATOM 1591 O O . LEU A 1 195 ? 21.093 7.916 -17.885 1.00 37.31 195 LEU A O 1
ATOM 1595 N N . ASP A 1 196 ? 23.304 8.198 -18.199 1.00 35.59 196 ASP A N 1
ATOM 1596 C CA . ASP A 1 196 ? 23.253 9.373 -19.076 1.00 35.59 196 ASP A CA 1
ATOM 1597 C C . ASP A 1 196 ? 22.471 10.591 -18.537 1.00 35.59 196 ASP A C 1
ATOM 1599 O O . ASP A 1 196 ? 21.794 11.302 -19.275 1.00 35.59 196 ASP A O 1
ATOM 1603 N N . GLY A 1 197 ? 22.543 10.852 -17.225 1.00 41.69 197 GLY A N 1
ATOM 1604 C CA . GLY A 1 197 ? 21.884 12.022 -16.622 1.00 41.69 197 GLY A CA 1
ATOM 1605 C C . GLY A 1 197 ? 20.367 11.899 -16.482 1.00 41.69 197 GLY A C 1
ATOM 1606 O O . GLY A 1 197 ? 19.711 12.852 -16.065 1.00 41.69 197 GLY A O 1
ATOM 1607 N N . VAL A 1 198 ? 19.817 10.725 -16.794 1.00 42.41 198 VAL A N 1
ATOM 1608 C CA . VAL A 1 198 ? 18.405 10.386 -16.650 1.00 42.41 198 VAL A CA 1
ATOM 1609 C C . VAL A 1 198 ? 18.310 9.221 -15.671 1.00 42.41 198 VAL A C 1
ATOM 1611 O O . VAL A 1 198 ? 18.966 8.194 -15.839 1.00 42.41 198 VAL A O 1
ATOM 1614 N N . TYR A 1 199 ? 17.487 9.360 -14.633 1.00 49.94 199 TYR A N 1
ATOM 1615 C CA . TYR A 1 199 ? 17.103 8.213 -13.815 1.00 49.94 199 TYR A CA 1
ATOM 1616 C C . TYR A 1 199 ? 16.380 7.219 -14.726 1.00 49.94 199 TYR A C 1
ATOM 1618 O O . TYR A 1 199 ? 15.251 7.462 -15.156 1.00 49.94 199 TYR A O 1
ATOM 1626 N N . THR A 1 200 ? 17.063 6.137 -15.102 1.00 41.97 200 THR A N 1
ATOM 1627 C CA . THR A 1 200 ? 16.449 5.108 -15.941 1.00 41.97 200 THR A CA 1
ATOM 1628 C C . THR A 1 200 ? 15.298 4.474 -15.185 1.00 41.97 200 THR A C 1
ATOM 1630 O O . THR A 1 200 ? 15.355 4.322 -13.968 1.00 41.97 200 THR A O 1
ATOM 1633 N N . THR A 1 201 ? 14.219 4.178 -15.911 1.00 44.12 201 THR A N 1
ATOM 1634 C CA . THR A 1 201 ? 12.942 3.700 -15.377 1.00 44.12 201 THR A CA 1
ATOM 1635 C C . THR A 1 201 ? 13.161 2.600 -14.348 1.00 44.12 201 THR A C 1
ATOM 1637 O O . THR A 1 201 ? 13.410 1.446 -14.709 1.00 44.12 201 THR A O 1
ATOM 1640 N N . PHE A 1 202 ? 13.046 2.954 -13.070 1.00 56.12 202 PHE A N 1
ATOM 1641 C CA . PHE A 1 202 ? 12.914 1.992 -11.998 1.00 56.12 202 PHE A CA 1
ATOM 1642 C C . PHE A 1 202 ? 11.607 1.256 -12.274 1.00 56.12 202 PHE A C 1
ATOM 1644 O O . PHE A 1 202 ? 10.529 1.768 -11.984 1.00 56.12 202 PHE A O 1
ATOM 1651 N N . GLN A 1 203 ? 11.654 0.078 -12.897 1.00 54.88 203 GLN A N 1
ATOM 1652 C CA . GLN A 1 203 ? 10.458 -0.748 -12.955 1.00 54.88 203 GLN A CA 1
ATOM 1653 C C . GLN A 1 203 ? 10.145 -1.142 -11.514 1.00 54.88 203 GLN A C 1
ATOM 1655 O O . GLN A 1 203 ? 10.815 -1.974 -10.903 1.00 54.88 203 GLN A O 1
ATOM 1660 N N . GLY A 1 204 ? 9.183 -0.430 -10.933 1.00 69.38 204 GLY A N 1
ATOM 1661 C CA . GLY A 1 204 ? 8.879 -0.496 -9.524 1.00 69.38 204 GLY A CA 1
ATOM 1662 C C . GLY A 1 204 ? 8.060 -1.735 -9.242 1.00 69.38 204 GLY A C 1
ATOM 1663 O O . GLY A 1 204 ? 6.853 -1.636 -9.056 1.00 69.38 204 GLY A O 1
ATOM 1664 N N . GLY A 1 205 ? 8.711 -2.897 -9.204 1.00 83.00 205 GLY A N 1
ATOM 1665 C CA . GLY A 1 205 ? 8.106 -4.150 -8.768 1.00 83.00 205 GLY A CA 1
ATOM 1666 C C . GLY A 1 205 ? 7.434 -4.027 -7.400 1.00 83.00 205 GLY A C 1
ATOM 1667 O O . GLY A 1 205 ? 7.737 -3.107 -6.629 1.00 83.00 205 GLY A O 1
ATOM 1668 N N . ILE A 1 206 ? 6.516 -4.943 -7.091 1.00 88.12 206 ILE A N 1
ATOM 1669 C CA . ILE A 1 206 ? 5.913 -5.010 -5.756 1.00 88.12 206 ILE A CA 1
ATOM 1670 C C . ILE A 1 206 ? 7.020 -5.229 -4.717 1.00 88.12 206 ILE A C 1
ATOM 1672 O O . ILE A 1 206 ? 7.701 -6.249 -4.757 1.00 88.12 206 ILE A O 1
ATOM 1676 N N . MET A 1 207 ? 7.171 -4.288 -3.783 1.00 85.00 207 MET A N 1
ATOM 1677 C CA . MET A 1 207 ? 8.282 -4.269 -2.827 1.00 85.00 207 MET A CA 1
ATOM 1678 C C . MET A 1 207 ? 7.801 -4.312 -1.379 1.00 85.00 207 MET A C 1
ATOM 1680 O O . MET A 1 207 ? 6.874 -3.589 -1.004 1.00 85.00 207 MET A O 1
ATOM 1684 N N . TRP A 1 208 ? 8.507 -5.098 -0.566 1.00 87.06 208 TRP A N 1
ATOM 1685 C CA . TRP A 1 208 ? 8.456 -5.044 0.892 1.00 87.06 208 TRP A CA 1
ATOM 1686 C C . TRP A 1 208 ? 9.848 -5.327 1.464 1.00 87.06 208 TRP A C 1
ATOM 1688 O O . TRP A 1 208 ? 10.157 -6.446 1.882 1.00 87.06 208 TRP A O 1
ATOM 1698 N N . LYS A 1 209 ? 10.720 -4.316 1.404 1.00 82.81 209 LYS A N 1
ATOM 1699 C CA . LYS A 1 209 ? 12.179 -4.460 1.526 1.00 82.81 209 LYS A CA 1
ATOM 1700 C C . LYS A 1 209 ? 12.617 -5.231 2.768 1.00 82.81 209 LYS A C 1
ATOM 1702 O O . LYS A 1 209 ? 13.526 -6.049 2.721 1.00 82.81 209 LYS A O 1
ATOM 1707 N N . THR A 1 210 ? 11.972 -4.955 3.887 1.00 83.00 210 THR A N 1
ATOM 1708 C CA . THR A 1 210 ? 12.413 -5.407 5.203 1.00 83.00 210 THR A CA 1
ATOM 1709 C C . THR A 1 210 ? 12.018 -6.876 5.486 1.00 83.00 210 THR A C 1
ATOM 1711 O O . THR A 1 210 ? 12.563 -7.498 6.395 1.00 83.00 210 THR A O 1
ATOM 1714 N N . TYR A 1 211 ? 11.140 -7.475 4.661 1.00 81.75 211 TYR A N 1
ATOM 1715 C CA . TYR A 1 211 ? 10.810 -8.914 4.688 1.00 81.75 211 TYR A CA 1
ATOM 1716 C C . TYR A 1 211 ? 11.348 -9.672 3.463 1.00 81.75 211 TYR A C 1
ATOM 1718 O O . TYR A 1 211 ? 11.923 -10.743 3.613 1.00 81.75 211 TYR A O 1
ATOM 1726 N N . LEU A 1 212 ? 11.180 -9.111 2.261 1.00 77.25 212 LEU A N 1
ATOM 1727 C CA . LEU A 1 212 ? 11.485 -9.774 0.987 1.00 77.25 212 LEU A CA 1
ATOM 1728 C C . LEU A 1 212 ? 12.875 -9.423 0.428 1.00 77.25 212 LEU A C 1
ATOM 1730 O O . LEU A 1 212 ? 13.356 -10.073 -0.493 1.00 77.25 212 LEU A O 1
ATOM 1734 N N . GLY A 1 213 ? 13.542 -8.397 0.960 1.00 73.50 213 GLY A N 1
ATOM 1735 C CA . GLY A 1 213 ? 14.740 -7.839 0.333 1.00 73.50 213 GLY A CA 1
ATOM 1736 C C . GLY A 1 213 ? 14.418 -7.057 -0.946 1.00 73.50 213 GLY A C 1
ATOM 1737 O O . GLY A 1 213 ? 13.285 -6.618 -1.155 1.00 73.50 213 GLY A O 1
ATOM 1738 N N . ASN A 1 214 ? 15.435 -6.840 -1.786 1.00 65.31 214 ASN A N 1
ATOM 1739 C CA . ASN A 1 214 ? 15.297 -6.098 -3.047 1.00 65.31 214 ASN A CA 1
ATOM 1740 C C . ASN A 1 214 ? 14.944 -7.014 -4.234 1.00 65.31 214 ASN A C 1
ATOM 1742 O O . ASN A 1 214 ? 14.225 -6.600 -5.139 1.00 65.31 214 ASN A O 1
ATOM 1746 N N . ASP A 1 215 ? 15.384 -8.271 -4.200 1.00 60.62 215 ASP A N 1
ATOM 1747 C CA . ASP A 1 215 ? 15.349 -9.158 -5.370 1.00 60.62 215 ASP A CA 1
ATOM 1748 C C . ASP A 1 215 ? 14.053 -9.972 -5.495 1.00 60.62 215 ASP A C 1
ATOM 1750 O O . ASP A 1 215 ? 13.837 -10.668 -6.490 1.00 60.62 215 ASP A O 1
ATOM 1754 N N . GLU A 1 216 ? 13.167 -9.899 -4.498 1.00 66.31 216 GLU A N 1
ATOM 1755 C CA . GLU A 1 216 ? 11.973 -10.737 -4.429 1.00 66.31 216 GLU A CA 1
ATOM 1756 C C . GLU A 1 216 ? 10.689 -9.902 -4.508 1.00 66.31 216 GLU A C 1
ATOM 1758 O O . GLU A 1 216 ? 10.467 -8.966 -3.739 1.00 66.31 216 GLU A O 1
ATOM 1763 N N . HIS A 1 217 ? 9.799 -10.287 -5.426 1.00 75.00 217 HIS A N 1
ATOM 1764 C CA . HIS A 1 217 ? 8.418 -9.814 -5.438 1.00 75.00 217 HIS A CA 1
ATOM 1765 C C . HIS A 1 217 ? 7.511 -10.875 -4.792 1.00 75.00 217 HIS A C 1
ATOM 1767 O O . HIS A 1 217 ? 7.708 -12.079 -4.999 1.00 75.00 217 HIS A O 1
ATOM 1773 N N . PRO A 1 218 ? 6.489 -10.476 -4.019 1.00 83.06 218 PRO A N 1
ATOM 1774 C CA . PRO A 1 218 ? 5.564 -11.427 -3.431 1.00 83.06 218 PRO A CA 1
ATOM 1775 C C . PRO A 1 218 ? 4.689 -12.067 -4.511 1.00 83.06 218 PRO A C 1
ATOM 1777 O O . PRO A 1 218 ? 4.213 -11.408 -5.436 1.00 83.06 218 PRO A O 1
ATOM 1780 N N . ARG A 1 219 ? 4.395 -13.353 -4.329 1.00 86.88 219 ARG A N 1
ATOM 1781 C CA . ARG A 1 219 ? 3.353 -14.072 -5.067 1.00 86.88 219 ARG A CA 1
ATOM 1782 C C . ARG A 1 219 ? 1.961 -13.582 -4.676 1.00 86.88 219 ARG A C 1
ATOM 1784 O O . ARG A 1 219 ? 1.063 -13.511 -5.505 1.00 86.88 219 ARG A O 1
ATOM 1791 N N . ILE A 1 220 ? 1.750 -13.322 -3.388 1.00 91.06 220 ILE A N 1
ATOM 1792 C CA . ILE A 1 220 ? 0.496 -12.766 -2.875 1.00 91.06 220 ILE A CA 1
ATOM 1793 C C . ILE A 1 220 ? 0.829 -11.651 -1.898 1.00 91.06 220 ILE A C 1
ATOM 1795 O O . ILE A 1 220 ? 1.663 -11.842 -1.014 1.00 91.06 220 ILE A O 1
ATOM 1799 N N . LEU A 1 221 ? 0.135 -10.524 -2.029 1.00 93.12 221 LEU A N 1
ATOM 1800 C CA . LEU A 1 221 ? 0.123 -9.458 -1.036 1.00 93.12 221 LEU A CA 1
ATOM 1801 C C . LEU A 1 221 ? -1.317 -9.002 -0.805 1.00 93.12 221 LEU A C 1
ATOM 1803 O O . LEU A 1 221 ? -2.020 -8.637 -1.748 1.00 93.12 221 LEU A O 1
ATOM 1807 N N . GLU A 1 222 ? -1.761 -9.013 0.448 1.00 95.25 222 GLU A N 1
ATOM 1808 C CA . GLU A 1 222 ? -3.062 -8.487 0.854 1.00 95.25 222 GLU A CA 1
ATOM 1809 C C . GLU A 1 222 ? -2.904 -7.469 1.980 1.00 95.25 222 GLU A C 1
ATOM 1811 O O . GLU A 1 222 ? -2.280 -7.756 2.998 1.00 95.25 222 GLU A O 1
ATOM 1816 N N . MET A 1 223 ? -3.543 -6.312 1.834 1.00 94.44 223 MET A N 1
ATOM 1817 C CA . MET A 1 223 ? -3.713 -5.333 2.904 1.00 94.44 223 MET A CA 1
ATOM 1818 C C . MET A 1 223 ? -5.169 -5.326 3.337 1.00 94.44 223 MET A C 1
ATOM 1820 O O . MET A 1 223 ? -6.080 -5.298 2.503 1.00 94.44 223 MET A O 1
ATOM 1824 N N . LYS A 1 224 ? -5.393 -5.366 4.646 1.00 93.25 224 LYS A N 1
ATOM 1825 C CA . LYS A 1 224 ? -6.715 -5.535 5.243 1.00 93.25 224 LYS A CA 1
ATOM 1826 C C . LYS A 1 224 ? -6.897 -4.582 6.405 1.00 93.25 224 LYS A C 1
ATOM 1828 O O . LYS A 1 224 ? -5.927 -4.315 7.098 1.00 93.25 224 LYS A O 1
ATOM 1833 N N . ILE A 1 225 ? -8.114 -4.130 6.666 1.00 90.56 225 ILE A N 1
ATOM 1834 C CA . ILE A 1 225 ? -8.442 -3.310 7.836 1.00 90.56 225 ILE A CA 1
ATO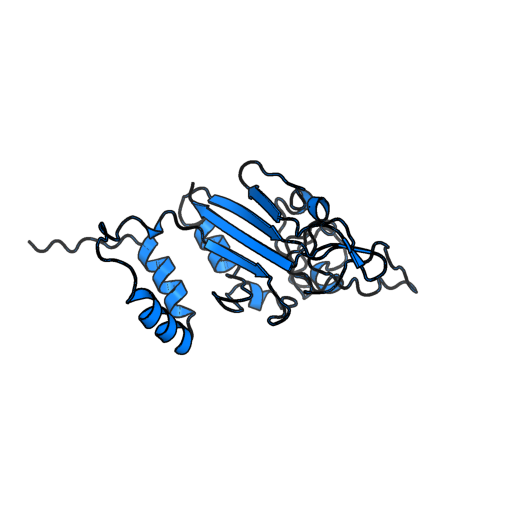M 1835 C C . ILE A 1 225 ? -9.586 -3.930 8.633 1.00 90.56 225 ILE A C 1
ATOM 1837 O O . ILE A 1 225 ? -10.417 -4.646 8.076 1.00 90.56 225 ILE A O 1
ATOM 1841 N N . ARG A 1 226 ? -9.636 -3.666 9.939 1.00 88.12 226 ARG A N 1
ATOM 1842 C CA . ARG A 1 226 ? -10.806 -3.969 10.777 1.00 88.12 226 ARG A CA 1
ATOM 1843 C C . ARG A 1 226 ? -10.930 -2.993 11.953 1.00 88.12 226 ARG A C 1
ATOM 1845 O O . ARG A 1 226 ? -9.886 -2.543 12.442 1.00 88.12 226 ARG A O 1
ATOM 1852 N N . PRO A 1 227 ? -12.152 -2.724 12.442 1.00 86.31 227 PRO A N 1
ATOM 1853 C CA . PRO A 1 227 ? -12.363 -1.989 13.691 1.00 86.31 227 PRO A CA 1
ATOM 1854 C C . PRO A 1 227 ? -11.690 -2.669 14.899 1.00 86.31 227 PRO A C 1
ATOM 1856 O O . PRO A 1 227 ? -11.454 -3.885 14.877 1.00 86.31 227 PRO A O 1
ATOM 1859 N N . GLN A 1 228 ? -11.313 -1.899 15.925 1.00 78.31 228 GLN A N 1
ATOM 1860 C CA . GLN A 1 228 ? -10.901 -2.412 17.245 1.00 78.31 228 GLN A CA 1
ATOM 1861 C C . GLN A 1 228 ? -12.119 -2.796 18.076 1.00 78.31 228 GLN A C 1
ATOM 1863 O O . GLN A 1 228 ? -13.116 -2.044 18.052 1.00 78.31 228 GLN A O 1
#